Protein AF-A0A1B8EQN2-F1 (afdb_monomer_lite)

Sequence (257 aa):
MTSQLPSYVTVHSRTYALPKQPTVAVCVDGFDPEYLAQGVANGILPNLAYFIDHGFHTTAKSCMPSFTKPNNVSIITGVPPSIHGIAGNFYLDPVNHEEKMITDATLLRGPTILQQLSKRGVRVVAITAKDKLRRIVSHDLENAICFSAEFAGEATIETNGISGVEEWIGRKAPLQYSGDLSLYVLDAGVKFIEEGRADSMYLTLSDLGEHRLRSHGGLSEQDVPILMSIPLGSQLAEEKATWRNFDIFDLVLNSQT

Secondary structure (DSSP, 8-state):
---PPPSEEEETTEEEEPPSS-EEEEE-TT--HHHHHHHHHTT--HHHHHHHHHSEEEEEEPPSS--HHHHHHHHHHTS-HHHH---SSEEE-TTT--EEE--SGGG--S--HHHHHHHTT--EEEEESSHHHHHHHTTT--S-EEEEGGGGGG--HHHHS---HHHHHTSPPPPTTSTHHHHHHHHHHHHHHHTT--SEEEEEPPPBTTB--TTSS-SS--EEEEEESSPPPHHHHHS-SS-BGGGHHHHHHHT--

Foldseek 3Di:
DPDDDDQWDAFPNDIFGAFPAAFEDEAEQLAAVVCVVVCVVVVNCVLQVLLVVAADKDKAWAAPPQADQQRVLCQQRVHGCVAQVCRDQWDQDPPPRDIGGQQAQPRTHTDTNQLRNQVVVFAEEEEELDVSNQRHSCPNRDLYATDYLQPLQVDDCVRGVDHPRCVVLVHHRDHSLAQCSLVSLVSSVVSCVVVVRGRYYYGYGDAHRVDDSVSHRDNDIHIDMDTDSHYFDPVVVVPDPGHYSNCNSVRRRVRDD

Structure (mmCIF, N/CA/C/O backbone):
data_AF-A0A1B8EQN2-F1
#
_entry.id   AF-A0A1B8EQN2-F1
#
loop_
_atom_site.group_PDB
_atom_site.id
_atom_site.type_symbol
_atom_site.label_atom_id
_atom_site.label_alt_id
_atom_site.label_comp_id
_atom_site.label_asym_id
_atom_site.label_entity_id
_atom_site.label_seq_id
_atom_site.pdbx_PDB_ins_code
_atom_site.Cartn_x
_atom_site.Cartn_y
_atom_site.Cartn_z
_atom_site.occupancy
_atom_site.B_iso_or_equiv
_atom_site.auth_seq_id
_atom_site.auth_comp_id
_atom_site.auth_asym_id
_atom_site.auth_atom_id
_atom_site.pdbx_PDB_model_num
ATOM 1 N N . MET A 1 1 ? -26.478 27.590 1.109 1.00 43.38 1 MET A N 1
ATOM 2 C CA . MET A 1 1 ? -26.520 26.168 1.504 1.00 43.38 1 MET A CA 1
ATOM 3 C C . MET A 1 1 ? -25.143 25.597 1.230 1.00 43.38 1 MET A C 1
ATOM 5 O O . MET A 1 1 ? -24.802 25.400 0.074 1.00 43.38 1 MET A O 1
ATOM 9 N N . THR A 1 2 ? -24.299 25.458 2.247 1.00 48.22 2 THR A N 1
ATOM 10 C CA . THR A 1 2 ? -23.018 24.759 2.108 1.00 48.22 2 THR A CA 1
ATOM 11 C C . THR A 1 2 ? -23.332 23.274 1.976 1.00 48.22 2 THR A C 1
ATOM 13 O O . THR A 1 2 ? -23.739 22.644 2.947 1.00 48.22 2 THR A O 1
ATOM 16 N N . SER A 1 3 ? -23.236 22.721 0.764 1.00 57.44 3 SER A N 1
ATOM 17 C CA . SER A 1 3 ? -23.337 21.274 0.577 1.00 57.44 3 SER A CA 1
ATOM 18 C C . SER A 1 3 ? -22.195 20.631 1.357 1.00 57.44 3 SER A C 1
ATOM 20 O O . SER A 1 3 ? -21.026 20.845 1.029 1.00 57.44 3 SER A O 1
ATOM 22 N N . GLN A 1 4 ? -22.522 19.900 2.419 1.00 75.19 4 GLN A N 1
ATOM 23 C CA . GLN A 1 4 ? -21.540 19.136 3.172 1.00 75.19 4 GLN A CA 1
ATOM 24 C C . GLN A 1 4 ? -20.883 18.152 2.202 1.00 75.19 4 GLN A C 1
ATOM 26 O O . GLN A 1 4 ? -21.569 17.379 1.534 1.00 75.19 4 GLN A O 1
ATOM 31 N N . LEU A 1 5 ? -19.563 18.258 2.043 1.00 78.81 5 LEU A N 1
ATOM 32 C CA . LEU A 1 5 ? -18.834 17.393 1.125 1.00 78.81 5 LEU A CA 1
ATOM 33 C C . LEU A 1 5 ? -19.007 15.926 1.559 1.00 78.81 5 LEU A C 1
ATOM 35 O O . LEU A 1 5 ? -19.012 15.657 2.763 1.00 78.81 5 LEU A O 1
ATOM 39 N N . PRO A 1 6 ? -19.107 14.980 0.611 1.00 85.69 6 PRO A N 1
ATOM 40 C CA . PRO A 1 6 ? -19.303 13.573 0.936 1.00 85.69 6 PRO A CA 1
ATOM 41 C C . PRO A 1 6 ? -18.162 13.026 1.808 1.00 85.69 6 PRO A C 1
ATOM 43 O O . PRO A 1 6 ? -16.992 13.377 1.624 1.00 85.69 6 PRO A O 1
ATOM 46 N N . SER A 1 7 ? -18.495 12.128 2.737 1.00 93.44 7 SER A N 1
ATOM 47 C CA . SER A 1 7 ? -17.542 11.415 3.602 1.00 93.44 7 SER A CA 1
ATOM 48 C C . SER A 1 7 ? -16.899 10.208 2.903 1.00 93.44 7 SER A C 1
ATOM 50 O O . SER A 1 7 ? -16.586 9.207 3.545 1.00 93.44 7 SER A O 1
ATOM 52 N N . TYR A 1 8 ? -16.736 10.286 1.583 1.00 96.25 8 TYR A N 1
ATOM 53 C CA . TYR A 1 8 ? -16.133 9.257 0.742 1.00 96.25 8 TYR A CA 1
ATOM 54 C C . TYR A 1 8 ? -15.382 9.886 -0.437 1.00 96.25 8 TYR A C 1
ATOM 56 O O . TYR A 1 8 ? -15.558 11.068 -0.752 1.00 96.25 8 TYR A O 1
ATOM 64 N N . VAL A 1 9 ? -14.567 9.075 -1.105 1.00 96.94 9 VAL A N 1
ATOM 65 C CA . VAL A 1 9 ? -13.966 9.354 -2.415 1.00 96.94 9 VAL A CA 1
ATOM 66 C C . VAL A 1 9 ? -14.373 8.283 -3.416 1.00 96.94 9 VAL A C 1
ATOM 68 O O . VAL A 1 9 ? -14.657 7.149 -3.034 1.00 96.94 9 VAL A O 1
ATOM 71 N N . THR A 1 10 ? -14.378 8.630 -4.701 1.00 97.12 10 THR A N 1
ATOM 72 C CA . THR A 1 10 ? -14.625 7.673 -5.782 1.00 97.12 10 THR A CA 1
ATOM 73 C C . THR A 1 10 ? -13.390 7.572 -6.665 1.00 97.12 10 THR A C 1
ATOM 75 O O . THR A 1 10 ? -12.907 8.576 -7.186 1.00 97.12 10 THR A O 1
ATOM 78 N N . VAL A 1 11 ? -12.882 6.354 -6.840 1.00 97.50 11 VAL A N 1
ATOM 79 C CA . VAL A 1 11 ? -11.694 6.040 -7.643 1.00 97.50 11 VAL A CA 1
ATOM 80 C C . VAL A 1 11 ? -12.032 4.857 -8.532 1.00 97.50 11 VAL A C 1
ATOM 82 O O . VAL A 1 11 ? -12.474 3.823 -8.041 1.00 97.50 11 VAL A O 1
ATOM 85 N N . HIS A 1 12 ? -11.871 5.026 -9.847 1.00 96.94 12 HIS A N 1
ATOM 86 C CA . HIS A 1 12 ? -12.181 4.000 -10.850 1.00 96.94 12 HIS A CA 1
ATOM 87 C C . HIS A 1 12 ? -13.551 3.317 -10.644 1.00 96.94 12 HIS A C 1
ATOM 89 O O . HIS A 1 12 ? -13.660 2.094 -10.652 1.00 96.94 12 HIS A O 1
ATOM 95 N N . SER A 1 13 ? -14.598 4.125 -10.436 1.00 94.88 13 SER A N 1
ATOM 96 C CA . SER A 1 13 ? -15.983 3.673 -10.197 1.00 94.88 13 SER A CA 1
ATOM 97 C C . SER A 1 13 ? -16.207 2.883 -8.901 1.00 94.88 13 SER A C 1
ATOM 99 O O . SER A 1 13 ? -17.267 2.288 -8.727 1.00 94.88 13 SER A O 1
ATOM 101 N N . ARG A 1 14 ? -15.243 2.897 -7.976 1.00 94.94 14 ARG A N 1
ATOM 102 C CA . ARG A 1 14 ? -15.358 2.319 -6.633 1.00 94.94 14 ARG A CA 1
ATOM 103 C C . ARG A 1 14 ? -15.404 3.426 -5.593 1.00 94.94 14 ARG A C 1
ATOM 105 O O . ARG A 1 14 ? -14.695 4.422 -5.728 1.00 94.94 14 ARG A O 1
ATOM 112 N N . THR A 1 15 ? -16.222 3.243 -4.565 1.00 95.69 15 THR A N 1
ATOM 113 C CA . THR A 1 15 ? -16.393 4.216 -3.481 1.00 95.69 15 THR A CA 1
ATOM 114 C C . THR A 1 15 ? -15.654 3.748 -2.235 1.00 95.69 15 THR A C 1
ATOM 116 O O . THR A 1 15 ? -15.805 2.605 -1.816 1.00 95.69 15 THR A O 1
ATOM 119 N N . TYR A 1 16 ? -14.877 4.647 -1.637 1.00 96.38 16 TYR A N 1
ATOM 120 C CA . TYR A 1 16 ? -14.108 4.402 -0.420 1.00 96.38 16 TYR A CA 1
ATOM 121 C C . TYR A 1 16 ? -14.484 5.453 0.617 1.00 96.38 16 TYR A C 1
ATOM 123 O O . TYR A 1 16 ? -14.331 6.652 0.365 1.00 96.38 16 TYR A O 1
ATOM 131 N N . ALA A 1 17 ? -14.988 5.027 1.770 1.00 96.12 17 ALA A N 1
ATOM 132 C CA . ALA A 1 17 ? -15.246 5.924 2.888 1.00 96.12 17 ALA A CA 1
ATOM 133 C C . ALA A 1 17 ? -13.948 6.603 3.362 1.00 96.12 17 ALA A C 1
ATOM 135 O O . ALA A 1 17 ? -12.856 6.040 3.269 1.00 96.12 17 ALA A O 1
ATOM 136 N N . LEU A 1 18 ? -14.060 7.826 3.883 1.00 96.81 18 LEU A N 1
ATOM 137 C CA . LEU A 1 18 ? -12.940 8.455 4.582 1.00 96.81 18 LEU A CA 1
ATOM 138 C C . LEU A 1 18 ? -12.669 7.709 5.903 1.00 96.81 18 LEU A C 1
ATOM 140 O O . LEU A 1 18 ? -13.621 7.249 6.540 1.00 96.81 18 LEU A O 1
ATOM 144 N N . PRO A 1 19 ? -11.400 7.590 6.336 1.00 95.50 19 PRO A N 1
ATOM 145 C CA . PRO A 1 19 ? -11.066 6.958 7.607 1.00 95.50 19 PRO A CA 1
ATOM 146 C C . PRO A 1 19 ? -11.722 7.696 8.782 1.00 95.50 19 PRO A C 1
ATOM 148 O O . PRO A 1 19 ? -11.595 8.912 8.914 1.00 95.50 19 PRO A O 1
ATOM 151 N N . LYS A 1 20 ? -12.431 6.949 9.633 1.00 93.75 20 LYS A N 1
ATOM 152 C CA . LYS A 1 20 ? -12.990 7.403 10.918 1.00 93.75 20 LYS A CA 1
ATOM 153 C C . LYS A 1 20 ? -11.999 7.210 12.068 1.00 93.75 20 LYS A C 1
ATOM 155 O O . LYS A 1 20 ? -12.112 7.866 13.098 1.00 93.75 20 LYS A O 1
ATOM 160 N N . GLN A 1 21 ? -11.047 6.302 11.884 1.00 93.62 21 GLN A N 1
ATOM 161 C CA . GLN A 1 21 ? -9.968 5.979 12.810 1.00 93.62 21 GLN A CA 1
ATOM 162 C C . GLN A 1 21 ? -8.687 5.680 12.016 1.00 93.62 21 GLN A C 1
ATOM 164 O O . GLN A 1 21 ? -8.785 5.367 10.822 1.00 93.62 21 GLN A O 1
ATOM 169 N N . PRO A 1 22 ? -7.496 5.748 12.643 1.00 95.69 22 PRO A N 1
ATOM 170 C CA . PRO A 1 22 ? -6.248 5.418 11.967 1.00 95.69 22 PRO A CA 1
ATOM 171 C C . PRO A 1 22 ? -6.319 4.034 11.314 1.00 95.69 22 PRO A C 1
ATOM 173 O O . PRO A 1 22 ? -6.506 3.021 11.987 1.00 95.69 22 PRO A O 1
ATOM 176 N N . THR A 1 23 ? -6.203 4.005 9.990 1.00 96.44 23 THR A N 1
ATOM 177 C CA . THR A 1 23 ? -6.381 2.796 9.178 1.00 96.44 23 THR A CA 1
ATOM 178 C C . THR A 1 23 ? -5.077 2.444 8.480 1.00 96.44 23 THR A C 1
ATOM 180 O O . THR A 1 23 ? -4.443 3.307 7.876 1.00 96.44 23 THR A O 1
ATOM 183 N N . VAL A 1 24 ? -4.666 1.177 8.539 1.00 97.38 24 VAL A N 1
ATOM 184 C CA . VAL A 1 24 ? -3.379 0.718 7.995 1.00 97.38 24 VAL A CA 1
ATOM 185 C C . VAL A 1 24 ? -3.598 -0.449 7.046 1.00 97.38 24 VAL A C 1
ATOM 187 O O . VAL A 1 24 ? -4.124 -1.484 7.446 1.00 97.38 24 VAL A O 1
ATOM 190 N N . ALA A 1 25 ? -3.150 -0.300 5.803 1.00 97.69 25 ALA A N 1
ATOM 191 C CA . ALA A 1 25 ? -3.023 -1.396 4.853 1.00 97.69 25 ALA A CA 1
ATOM 192 C C . ALA A 1 25 ? -1.549 -1.813 4.761 1.00 97.69 25 ALA A C 1
ATOM 194 O O . ALA A 1 25 ? -0.688 -0.990 4.442 1.00 97.69 25 ALA A O 1
ATOM 195 N N . VAL A 1 26 ? -1.263 -3.089 5.031 1.00 97.31 26 VAL A N 1
ATOM 196 C CA . VAL A 1 26 ? 0.094 -3.652 4.970 1.00 97.31 26 VAL A CA 1
ATOM 197 C C . VAL A 1 26 ? 0.179 -4.664 3.830 1.00 97.31 26 VAL A C 1
ATOM 199 O O . VAL A 1 26 ? -0.520 -5.673 3.834 1.00 97.31 26 VAL A O 1
ATOM 202 N N . CYS A 1 27 ? 1.048 -4.405 2.856 1.00 95.75 27 CYS A N 1
ATOM 203 C CA . CYS A 1 27 ? 1.412 -5.350 1.810 1.00 95.75 27 CYS A CA 1
ATOM 204 C C . CYS A 1 27 ? 2.689 -6.091 2.220 1.00 95.75 27 CYS A C 1
ATOM 206 O O . CYS A 1 27 ? 3.779 -5.513 2.243 1.00 95.75 27 CYS A O 1
ATOM 208 N N . VAL A 1 28 ? 2.548 -7.375 2.551 1.00 92.62 28 VAL A N 1
ATOM 209 C CA . VAL A 1 28 ? 3.678 -8.273 2.807 1.00 92.62 28 VAL A CA 1
ATOM 210 C C . VAL A 1 28 ? 4.071 -8.912 1.475 1.00 92.62 28 VAL A C 1
ATOM 212 O O . VAL A 1 28 ? 3.365 -9.786 0.970 1.00 92.62 28 VAL A O 1
ATOM 215 N N . ASP A 1 29 ? 5.152 -8.423 0.864 1.00 87.88 29 ASP A N 1
ATOM 216 C CA . ASP A 1 29 ? 5.564 -8.884 -0.464 1.00 87.88 29 ASP A CA 1
ATOM 217 C C . ASP A 1 29 ? 5.890 -10.384 -0.437 1.00 87.88 29 ASP A C 1
ATOM 219 O O . ASP A 1 29 ? 6.622 -10.848 0.430 1.00 87.88 29 ASP A O 1
ATOM 223 N N . GLY A 1 30 ? 5.312 -11.150 -1.364 1.00 85.31 30 GLY A N 1
ATOM 224 C CA . GLY A 1 30 ? 5.508 -12.595 -1.465 1.00 85.31 30 GLY A CA 1
ATOM 225 C C . GLY A 1 30 ? 4.863 -13.431 -0.348 1.00 85.31 30 GLY A C 1
ATOM 226 O O . GLY A 1 30 ? 5.213 -14.596 -0.180 1.00 85.31 30 GLY A O 1
ATOM 227 N N . PHE A 1 31 ? 3.920 -12.900 0.431 1.00 88.44 31 PHE A N 1
ATOM 228 C CA . PHE A 1 31 ? 3.316 -13.660 1.530 1.00 88.44 31 PHE A CA 1
ATOM 229 C C . PHE A 1 31 ? 2.372 -14.769 1.041 1.00 88.44 31 PHE A C 1
ATOM 231 O O . PHE A 1 31 ? 1.197 -14.542 0.770 1.00 88.44 31 PHE A O 1
ATOM 238 N N . ASP A 1 32 ? 2.914 -15.977 0.903 1.00 87.31 32 ASP A N 1
ATOM 239 C CA . ASP A 1 32 ? 2.163 -17.181 0.548 1.00 87.31 32 ASP A CA 1
ATOM 240 C C . ASP A 1 32 ? 1.237 -17.630 1.704 1.00 87.31 32 ASP A C 1
ATOM 242 O O . ASP A 1 32 ? 1.673 -17.604 2.863 1.00 87.31 32 ASP A O 1
ATOM 246 N N . PRO A 1 33 ? -0.010 -18.068 1.432 1.00 90.81 33 PRO A N 1
ATOM 247 C CA . PRO A 1 33 ? -0.900 -18.635 2.447 1.00 90.81 33 PRO A CA 1
ATOM 248 C C . PRO A 1 33 ? -0.273 -19.756 3.291 1.00 90.81 33 PRO A C 1
ATOM 250 O O . PRO A 1 33 ? -0.630 -19.904 4.461 1.00 90.81 33 PRO A O 1
ATOM 253 N N . GLU A 1 34 ? 0.685 -20.517 2.752 1.00 90.75 34 GLU A N 1
ATOM 254 C CA . GLU A 1 34 ? 1.396 -21.562 3.496 1.00 90.75 34 GLU A CA 1
ATOM 255 C C . GLU A 1 34 ? 2.243 -20.986 4.645 1.00 90.75 34 GLU A C 1
ATOM 257 O O . GLU A 1 34 ? 2.276 -21.570 5.730 1.00 90.75 34 GLU A O 1
ATOM 262 N N . TYR A 1 35 ? 2.853 -19.802 4.477 1.00 89.94 35 TYR A N 1
ATOM 263 C CA . TYR A 1 35 ? 3.581 -19.137 5.568 1.00 89.94 35 TYR A CA 1
ATOM 264 C C . TYR A 1 35 ? 2.650 -18.748 6.714 1.00 89.94 35 TYR A C 1
ATOM 266 O O . TYR A 1 35 ? 3.019 -18.894 7.881 1.00 89.94 35 TYR A O 1
ATOM 274 N N . LEU A 1 36 ? 1.443 -18.273 6.391 1.00 92.56 36 LEU A N 1
ATOM 275 C CA . LEU A 1 36 ? 0.432 -17.957 7.395 1.00 92.56 36 LEU A CA 1
ATOM 276 C C . LEU A 1 36 ? 0.001 -19.224 8.136 1.00 92.56 36 LEU A C 1
ATOM 278 O O . LEU A 1 36 ? 0.074 -19.266 9.364 1.00 92.56 36 LEU A O 1
ATOM 282 N N . ALA A 1 37 ? -0.397 -20.264 7.399 1.00 93.56 37 ALA A N 1
ATOM 283 C CA . ALA A 1 37 ? -0.869 -21.518 7.977 1.00 93.56 37 ALA A CA 1
ATOM 284 C C . ALA A 1 37 ? 0.195 -22.168 8.876 1.00 93.56 37 ALA A C 1
ATOM 286 O O . ALA A 1 37 ? -0.083 -22.500 10.030 1.00 93.56 37 ALA A O 1
ATOM 287 N N . GLN A 1 38 ? 1.433 -22.285 8.387 1.00 94.94 38 GLN A N 1
ATOM 288 C CA . GLN A 1 38 ? 2.529 -22.887 9.142 1.00 94.94 38 GLN A CA 1
ATOM 289 C C . GLN A 1 38 ? 2.953 -22.023 10.334 1.00 94.94 38 GLN A C 1
ATOM 291 O O . GLN A 1 38 ? 3.234 -22.554 11.408 1.00 94.94 38 GLN A O 1
ATOM 296 N N . GLY A 1 39 ? 2.998 -20.697 10.181 1.00 94.31 39 GLY A N 1
ATOM 297 C CA . GLY A 1 39 ? 3.372 -19.791 11.267 1.00 94.31 39 GLY A CA 1
ATOM 298 C C . GLY A 1 39 ? 2.341 -19.752 12.400 1.00 94.31 39 GLY A C 1
ATOM 299 O O . GLY A 1 39 ? 2.724 -19.674 13.570 1.00 94.31 39 GLY A O 1
ATOM 300 N N . VAL A 1 40 ? 1.050 -19.879 12.076 1.00 96.50 40 VAL A N 1
ATOM 301 C CA . VAL A 1 40 ? -0.026 -20.057 13.067 1.00 96.50 40 VAL A CA 1
ATOM 302 C C . VAL A 1 40 ? 0.090 -21.421 13.746 1.00 96.50 40 VAL A C 1
ATOM 304 O O . VAL A 1 40 ? 0.100 -21.480 14.973 1.00 96.50 40 VAL A O 1
ATOM 307 N N . ALA A 1 41 ? 0.267 -22.503 12.980 1.00 97.06 41 ALA A N 1
ATOM 308 C CA . ALA A 1 41 ? 0.435 -23.852 13.531 1.00 97.06 41 ALA A CA 1
ATOM 309 C C . ALA A 1 41 ? 1.656 -23.969 14.464 1.00 97.06 41 ALA A C 1
ATOM 311 O O . ALA A 1 41 ? 1.603 -24.665 15.476 1.00 97.06 41 ALA A O 1
ATOM 312 N N . ASN A 1 42 ? 2.737 -23.246 14.160 1.00 97.50 42 ASN A N 1
ATOM 313 C CA . ASN A 1 42 ? 3.946 -23.185 14.984 1.00 97.50 42 ASN A CA 1
ATOM 314 C C . ASN A 1 42 ? 3.825 -22.245 16.197 1.00 97.50 42 ASN A C 1
ATOM 316 O O . ASN A 1 42 ? 4.762 -22.162 16.989 1.00 97.50 42 ASN A O 1
ATOM 320 N N . GLY A 1 43 ? 2.726 -21.497 16.338 1.00 97.06 43 GLY A N 1
ATOM 321 C CA . GLY A 1 43 ? 2.525 -20.542 17.432 1.00 97.06 43 GLY A CA 1
ATOM 322 C C . GLY A 1 43 ? 3.394 -19.278 17.362 1.00 97.06 43 GLY A C 1
ATOM 323 O O . GLY A 1 43 ? 3.479 -18.551 18.348 1.00 97.06 43 GLY A O 1
ATOM 324 N N . ILE A 1 44 ? 4.031 -18.990 16.219 1.00 96.88 44 ILE A N 1
ATOM 325 C CA . ILE A 1 44 ? 4.921 -17.823 16.045 1.00 96.88 44 ILE A CA 1
ATOM 326 C C . ILE A 1 44 ? 4.202 -16.585 15.484 1.00 96.88 44 ILE A C 1
ATOM 328 O O . ILE A 1 44 ? 4.781 -15.501 15.460 1.00 96.88 44 ILE A O 1
ATOM 332 N N . LEU A 1 45 ? 2.939 -16.725 15.059 1.00 96.31 45 LEU A N 1
ATOM 333 C CA . LEU A 1 45 ? 2.093 -15.635 14.551 1.00 96.31 45 LEU A CA 1
ATOM 334 C C . LEU A 1 45 ? 0.835 -15.410 15.422 1.00 96.31 45 LEU A C 1
ATOM 336 O O . LEU A 1 45 ? -0.278 -15.448 14.894 1.00 96.31 45 LEU A O 1
ATOM 340 N N . PRO A 1 46 ? 0.961 -15.154 16.742 1.00 97.38 46 PRO A N 1
ATOM 341 C CA . PRO A 1 46 ? -0.196 -15.073 17.641 1.00 97.38 46 PRO A CA 1
ATOM 342 C C . PRO A 1 46 ? -1.171 -13.940 17.278 1.00 97.38 46 PRO A C 1
ATOM 344 O O . PRO A 1 46 ? -2.381 -14.115 17.372 1.00 97.38 46 PRO A O 1
ATOM 347 N N . ASN A 1 47 ? -0.668 -12.800 16.794 1.00 96.81 47 ASN A N 1
ATOM 348 C CA . ASN A 1 47 ? -1.520 -11.674 16.393 1.00 96.81 47 ASN A CA 1
ATOM 349 C C . ASN A 1 47 ? -2.286 -11.948 15.090 1.00 96.81 47 ASN A C 1
ATOM 351 O O . ASN A 1 47 ? -3.438 -11.547 14.961 1.00 96.81 47 ASN A O 1
ATOM 355 N N . LEU A 1 48 ? -1.674 -12.650 14.127 1.00 96.62 48 LEU A N 1
ATOM 356 C CA . LEU A 1 48 ? -2.373 -13.019 12.893 1.00 96.62 48 LEU A CA 1
ATOM 357 C C . LEU A 1 48 ? -3.390 -14.135 13.150 1.00 96.62 48 LEU A C 1
ATOM 359 O O . LEU A 1 48 ? -4.477 -14.081 12.588 1.00 96.62 48 LEU A O 1
ATOM 363 N N . ALA A 1 49 ? -3.085 -15.080 14.048 1.00 97.38 49 ALA A N 1
ATOM 364 C CA . ALA A 1 49 ? -4.069 -16.039 14.553 1.00 97.38 49 ALA A CA 1
ATOM 365 C C . ALA A 1 49 ? -5.272 -15.318 15.184 1.00 97.38 49 ALA A C 1
ATOM 367 O O . ALA A 1 49 ? -6.413 -15.603 14.835 1.00 97.38 49 ALA A O 1
ATOM 368 N N . TYR A 1 50 ? -5.025 -14.299 16.015 1.00 97.56 50 TYR A N 1
ATOM 369 C CA . TYR A 1 50 ? -6.099 -13.483 16.581 1.00 97.56 50 TYR A CA 1
ATOM 370 C C . TYR A 1 50 ? -6.963 -12.8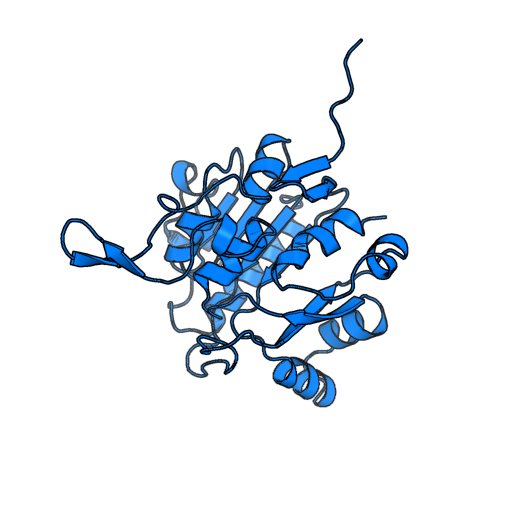08 15.498 1.00 97.56 50 TYR A C 1
ATOM 372 O O . TYR A 1 50 ? -8.185 -12.807 15.624 1.00 97.56 50 TYR A O 1
ATOM 380 N N . PHE A 1 51 ? -6.367 -12.280 14.419 1.00 96.62 51 PHE A N 1
ATOM 381 C CA . PHE A 1 51 ? -7.124 -11.691 13.299 1.00 96.62 51 PHE A CA 1
ATOM 382 C C . PHE A 1 51 ? -7.953 -12.723 12.528 1.00 96.62 51 PHE A C 1
ATOM 384 O O . PHE A 1 51 ? -9.049 -12.392 12.083 1.00 96.62 51 PHE A O 1
ATOM 391 N N . ILE A 1 52 ? -7.463 -13.958 12.385 1.00 95.69 52 ILE A N 1
ATOM 392 C CA . ILE A 1 52 ? -8.227 -15.056 11.776 1.00 95.69 52 ILE A CA 1
ATOM 393 C C . ILE A 1 52 ? -9.464 -15.380 12.623 1.00 95.69 52 ILE A C 1
ATOM 395 O O . ILE A 1 52 ? -10.549 -15.541 12.069 1.00 95.69 52 ILE A O 1
ATOM 399 N N . ASP A 1 53 ? -9.304 -15.438 13.946 1.00 96.06 53 ASP A N 1
ATOM 400 C CA . ASP A 1 53 ? -10.358 -15.886 14.862 1.00 96.06 53 ASP A CA 1
ATOM 401 C C . ASP A 1 53 ? -11.387 -14.792 15.204 1.00 96.06 53 ASP A C 1
ATOM 403 O O . ASP A 1 53 ? -12.565 -15.089 15.399 1.00 96.06 53 ASP A O 1
ATOM 407 N N . HIS A 1 54 ? -10.955 -13.529 15.300 1.00 95.81 54 HIS A N 1
ATOM 408 C CA . HIS A 1 54 ? -11.775 -12.415 15.811 1.00 95.81 54 HIS A CA 1
ATOM 409 C C . HIS A 1 54 ? -12.024 -11.303 14.786 1.00 95.81 54 HIS A C 1
ATOM 411 O O . HIS A 1 54 ? -12.838 -10.411 15.031 1.00 95.81 54 HIS A O 1
ATOM 417 N N . GLY A 1 55 ? -11.298 -11.318 13.670 1.00 94.69 55 GLY A N 1
ATOM 418 C CA . GLY A 1 55 ? -11.384 -10.314 12.620 1.00 94.69 55 GLY A CA 1
ATOM 419 C C . GLY A 1 55 ? -12.023 -10.870 11.353 1.00 94.69 55 GLY A C 1
ATOM 420 O O . GLY A 1 55 ? -13.087 -11.488 11.381 1.00 94.69 55 GLY A O 1
ATOM 421 N N . PHE A 1 56 ? -11.369 -10.629 10.221 1.00 93.88 56 PHE A N 1
ATOM 422 C CA . PHE A 1 56 ? -11.731 -11.213 8.935 1.00 93.88 56 PHE A CA 1
ATOM 423 C C . PHE A 1 56 ? -10.492 -11.796 8.264 1.00 93.88 56 PHE A C 1
ATOM 425 O O . PHE A 1 56 ? -9.439 -11.160 8.221 1.00 93.88 56 PHE A O 1
ATOM 432 N N . HIS A 1 57 ? -10.637 -12.990 7.696 1.00 93.81 57 HIS A N 1
ATOM 433 C CA . HIS A 1 57 ? -9.599 -13.655 6.924 1.00 93.81 57 HIS A CA 1
ATOM 434 C C . HIS A 1 57 ? -10.202 -14.305 5.679 1.00 93.81 57 HIS A C 1
ATOM 436 O O . HIS A 1 57 ? -11.240 -14.965 5.736 1.00 93.81 57 HIS A O 1
ATOM 442 N N . THR A 1 58 ? -9.531 -14.132 4.544 1.00 92.81 58 THR A N 1
ATOM 443 C CA . THR A 1 58 ? -9.881 -14.800 3.291 1.00 92.81 58 THR A CA 1
ATOM 444 C C . THR A 1 58 ? -8.647 -15.000 2.418 1.00 92.81 58 THR A C 1
ATOM 446 O O . THR A 1 58 ? -7.604 -14.378 2.629 1.00 92.81 58 THR A O 1
ATOM 449 N N . THR A 1 59 ? -8.773 -15.845 1.401 1.00 93.00 59 THR A N 1
ATOM 450 C CA . THR A 1 59 ? -7.777 -15.976 0.338 1.00 93.00 59 THR A CA 1
ATOM 451 C C . THR A 1 59 ? -8.250 -15.196 -0.882 1.00 93.00 59 THR A C 1
ATOM 453 O O . THR A 1 59 ? -9.353 -15.407 -1.385 1.00 93.00 59 THR A O 1
ATOM 456 N N . ALA A 1 60 ? -7.409 -14.284 -1.357 1.00 93.38 60 ALA A N 1
ATOM 457 C CA . ALA A 1 60 ? -7.650 -13.468 -2.536 1.00 93.38 60 ALA A CA 1
ATOM 458 C C . ALA A 1 60 ? -6.709 -13.857 -3.679 1.00 93.38 60 ALA A C 1
ATOM 460 O O . ALA A 1 60 ? -5.690 -14.513 -3.473 1.00 93.38 60 ALA A O 1
ATOM 461 N N . LYS A 1 61 ? -7.023 -13.402 -4.894 1.00 93.38 61 LYS A N 1
ATOM 462 C CA . LYS A 1 61 ? -6.148 -13.557 -6.062 1.00 93.38 61 LYS A CA 1
ATOM 463 C C . LYS A 1 61 ? -5.310 -12.306 -6.303 1.00 93.38 61 LYS A C 1
ATOM 465 O O . LYS A 1 61 ? -5.839 -11.189 -6.373 1.00 93.38 61 LYS A O 1
ATOM 470 N N . SER A 1 62 ? -4.004 -12.493 -6.487 1.00 92.38 62 SER A N 1
ATOM 471 C CA . SER A 1 62 ? -3.107 -11.452 -6.993 1.00 92.38 62 SER A CA 1
ATOM 472 C C . SER A 1 62 ? -3.507 -11.024 -8.410 1.00 92.38 62 SER A C 1
ATOM 474 O O . SER A 1 62 ? -4.269 -11.695 -9.105 1.00 92.38 62 SER A O 1
ATOM 476 N N . CYS A 1 63 ? -2.976 -9.905 -8.884 1.00 91.75 63 CYS A N 1
ATOM 477 C CA . CYS A 1 63 ? -2.994 -9.562 -10.301 1.00 91.75 63 CYS A CA 1
ATOM 478 C C . CYS A 1 63 ? -2.036 -10.439 -11.108 1.00 91.75 63 CYS A C 1
ATOM 480 O O . CYS A 1 63 ? -1.081 -11.004 -10.565 1.00 91.75 63 CYS A O 1
ATOM 482 N N . MET A 1 64 ? -2.290 -10.494 -12.417 1.00 87.12 64 MET A N 1
ATOM 483 C CA . MET A 1 64 ? -1.390 -11.065 -13.411 1.00 87.12 64 MET A CA 1
ATOM 484 C C . MET A 1 64 ? -0.695 -9.927 -14.189 1.00 87.12 64 MET A C 1
ATOM 486 O O . MET A 1 64 ? -1.402 -9.088 -14.755 1.00 87.12 64 MET A O 1
ATOM 490 N N . PRO A 1 65 ? 0.652 -9.874 -14.244 1.00 87.12 65 PRO A N 1
ATOM 491 C CA . PRO A 1 65 ? 1.611 -10.765 -13.579 1.00 87.12 65 PRO A CA 1
ATOM 492 C C . PRO A 1 65 ? 1.704 -10.570 -12.065 1.00 87.12 65 PRO A C 1
ATOM 494 O O . PRO A 1 65 ? 1.514 -9.463 -11.559 1.00 87.12 65 PRO A O 1
ATOM 497 N N . SER A 1 66 ? 2.069 -11.638 -11.347 1.00 86.12 66 SER A N 1
ATOM 498 C CA . SER A 1 66 ? 2.293 -11.645 -9.891 1.00 86.12 66 SER A CA 1
ATOM 499 C C . SER A 1 66 ? 3.634 -10.993 -9.504 1.00 86.12 66 SER A C 1
ATOM 501 O O . SER A 1 66 ? 4.415 -11.519 -8.719 1.00 86.12 66 SER A O 1
ATOM 503 N N . PHE A 1 67 ? 3.916 -9.822 -10.087 1.00 88.31 67 PHE A N 1
ATOM 504 C CA . PHE A 1 67 ? 5.075 -8.973 -9.789 1.00 88.31 67 PHE A CA 1
ATOM 505 C C . PHE A 1 67 ? 4.738 -7.876 -8.767 1.00 88.31 67 PHE A C 1
ATOM 507 O O . PHE A 1 67 ? 3.579 -7.458 -8.660 1.00 88.31 67 PHE A O 1
ATOM 514 N N . THR A 1 68 ? 5.764 -7.333 -8.093 1.00 88.44 68 THR A N 1
ATOM 515 C CA . THR A 1 68 ? 5.624 -6.341 -7.007 1.00 88.44 68 THR A CA 1
ATOM 516 C C . THR A 1 68 ? 4.924 -5.092 -7.499 1.00 88.44 68 THR A C 1
ATOM 518 O O . THR A 1 68 ? 3.916 -4.696 -6.917 1.00 88.44 68 THR A O 1
ATOM 521 N N . LYS A 1 69 ? 5.438 -4.464 -8.570 1.00 90.88 69 LYS A N 1
ATOM 522 C CA . LYS A 1 69 ? 4.917 -3.172 -9.038 1.00 90.88 69 LYS A CA 1
ATOM 523 C C . LYS A 1 69 ? 3.465 -3.275 -9.505 1.00 90.88 69 LYS A C 1
ATOM 525 O O . LYS A 1 69 ? 2.668 -2.505 -8.980 1.00 90.88 69 LYS A O 1
ATOM 530 N N . PRO A 1 70 ? 3.076 -4.209 -10.400 1.00 93.56 70 PRO A N 1
ATOM 531 C CA . PRO A 1 70 ? 1.681 -4.342 -10.808 1.00 93.56 70 PRO A CA 1
ATOM 532 C C . PRO A 1 70 ? 0.745 -4.517 -9.619 1.00 93.56 70 PRO A C 1
ATOM 534 O O . PRO A 1 70 ? -0.200 -3.754 -9.492 1.00 93.56 70 PRO A O 1
ATOM 537 N N . ASN A 1 71 ? 1.058 -5.431 -8.697 1.00 94.88 71 ASN A N 1
ATOM 538 C CA . ASN A 1 71 ? 0.187 -5.719 -7.558 1.00 94.88 71 ASN A CA 1
ATOM 539 C C . ASN A 1 71 ? 0.091 -4.560 -6.561 1.00 94.88 71 ASN A C 1
ATOM 541 O O . ASN A 1 71 ? -1.007 -4.265 -6.101 1.00 94.88 71 ASN A O 1
ATOM 545 N N . ASN A 1 72 ? 1.200 -3.879 -6.258 1.00 95.94 72 ASN A N 1
ATOM 546 C CA . ASN A 1 72 ? 1.184 -2.693 -5.397 1.00 95.94 72 ASN A CA 1
ATOM 547 C C . ASN A 1 72 ? 0.406 -1.538 -6.030 1.00 95.94 72 ASN A C 1
ATOM 549 O O . ASN A 1 72 ? -0.365 -0.866 -5.349 1.00 95.94 72 ASN A O 1
ATOM 553 N N . VAL A 1 73 ? 0.579 -1.314 -7.336 1.00 96.69 73 VAL A N 1
ATOM 554 C CA . VAL A 1 73 ? -0.169 -0.275 -8.049 1.00 96.69 73 VAL A CA 1
ATOM 555 C C . VAL A 1 73 ? -1.649 -0.634 -8.115 1.00 96.69 73 VAL A C 1
ATOM 557 O O . VAL A 1 73 ? -2.490 0.238 -7.904 1.00 96.69 73 VAL A O 1
ATOM 560 N N . SER A 1 74 ? -1.984 -1.910 -8.311 1.00 97.69 74 SER A N 1
ATOM 561 C CA . SER A 1 74 ? -3.366 -2.367 -8.205 1.00 97.69 74 SER A CA 1
ATOM 562 C C . SER A 1 74 ? -3.925 -2.084 -6.815 1.00 97.69 74 SER A C 1
ATOM 564 O O . SER A 1 74 ? -5.012 -1.534 -6.723 1.00 97.69 74 SER A O 1
ATOM 566 N N . ILE A 1 75 ? -3.184 -2.365 -5.736 1.00 97.88 75 ILE A N 1
ATOM 567 C CA . ILE A 1 75 ? -3.622 -2.080 -4.359 1.00 97.88 75 ILE A CA 1
ATOM 568 C C . ILE A 1 75 ? -3.961 -0.602 -4.163 1.00 97.88 75 ILE A C 1
ATOM 570 O O . ILE A 1 75 ? -5.055 -0.290 -3.702 1.00 97.88 75 ILE A O 1
ATOM 574 N N . ILE A 1 76 ? -3.073 0.315 -4.552 1.00 97.88 76 ILE A N 1
ATOM 575 C CA . ILE A 1 76 ? -3.308 1.753 -4.343 1.00 97.88 76 ILE A CA 1
ATOM 576 C C . ILE A 1 76 ? -4.313 2.360 -5.332 1.00 97.88 76 ILE A C 1
ATOM 578 O O . ILE A 1 76 ? -4.685 3.514 -5.157 1.00 97.88 76 ILE A O 1
ATOM 582 N N . THR A 1 77 ? -4.748 1.636 -6.368 1.00 98.12 77 THR A N 1
ATOM 583 C CA . THR A 1 77 ? -5.760 2.102 -7.341 1.00 98.12 77 THR A CA 1
ATOM 584 C C . THR A 1 77 ? -7.097 1.361 -7.213 1.00 98.12 77 THR A C 1
ATOM 586 O O . THR A 1 77 ? -8.131 1.877 -7.621 1.00 98.12 77 THR A O 1
ATOM 589 N N . GLY A 1 78 ? -7.129 0.171 -6.615 1.00 97.25 78 GLY A N 1
ATOM 590 C CA . GLY A 1 78 ? -8.326 -0.668 -6.498 1.00 97.25 78 GLY A CA 1
ATOM 591 C C . GLY A 1 78 ? -8.763 -1.347 -7.802 1.00 97.25 78 GLY A C 1
ATOM 592 O O . GLY A 1 78 ? -9.911 -1.794 -7.909 1.00 97.25 78 GLY A O 1
ATOM 593 N N . VAL A 1 79 ? -7.879 -1.405 -8.805 1.00 97.19 79 VAL A N 1
ATOM 594 C CA . VAL A 1 79 ? -8.151 -1.930 -10.154 1.00 97.19 79 VAL A CA 1
ATOM 595 C C . VAL A 1 79 ? -6.977 -2.753 -10.697 1.00 97.19 79 VAL A C 1
ATOM 597 O O . VAL A 1 79 ? -5.864 -2.614 -10.202 1.00 97.19 79 VAL A O 1
ATOM 600 N N . PRO A 1 80 ? -7.181 -3.612 -11.715 1.00 96.69 80 PRO A N 1
ATOM 601 C CA . PRO A 1 80 ? -6.107 -4.416 -12.305 1.00 96.69 80 PRO A CA 1
ATOM 602 C C . PRO A 1 80 ? -5.184 -3.623 -13.259 1.00 96.69 80 PRO A C 1
ATOM 604 O O . PRO A 1 80 ? -5.547 -2.530 -13.716 1.00 96.69 80 PRO A O 1
ATOM 607 N N . PRO A 1 81 ? -4.036 -4.209 -13.674 1.00 95.88 81 PRO A N 1
ATOM 608 C CA . PRO A 1 81 ? -3.071 -3.577 -14.583 1.00 95.88 81 PRO A CA 1
ATOM 609 C C . PRO A 1 81 ? -3.617 -3.131 -15.933 1.00 95.88 81 PRO A C 1
ATOM 611 O O . PRO A 1 81 ? -3.111 -2.166 -16.506 1.00 95.88 81 PRO A O 1
ATOM 614 N N . SER A 1 82 ? -4.672 -3.778 -16.432 1.00 95.75 82 SER A N 1
ATOM 615 C CA . SER A 1 82 ? -5.355 -3.362 -17.660 1.00 95.75 82 SER A CA 1
ATOM 616 C C . SER A 1 82 ? -5.975 -1.963 -17.561 1.00 95.75 82 SER A C 1
ATOM 618 O O . SER A 1 82 ? -6.150 -1.315 -18.591 1.00 95.75 82 SER A O 1
ATOM 620 N N . ILE A 1 83 ? -6.263 -1.480 -16.346 1.00 97.00 83 ILE A N 1
ATOM 621 C CA . ILE A 1 83 ? -6.816 -0.145 -16.091 1.00 97.00 83 ILE A CA 1
ATOM 622 C C . ILE A 1 83 ? -5.696 0.839 -15.739 1.00 97.00 83 ILE A C 1
ATOM 624 O O . ILE A 1 83 ? -5.532 1.835 -16.438 1.00 97.00 83 ILE A O 1
ATOM 628 N N . HIS A 1 84 ? -4.884 0.549 -14.715 1.00 96.62 84 HIS A N 1
ATOM 629 C CA . HIS A 1 84 ? -3.861 1.490 -14.231 1.00 96.62 84 HIS A CA 1
ATOM 630 C C . HIS A 1 84 ? -2.569 1.520 -15.072 1.00 96.62 84 HIS A C 1
ATOM 632 O O . HIS A 1 84 ? -1.724 2.386 -14.869 1.00 96.62 84 HIS A O 1
ATOM 638 N N . GLY A 1 85 ? -2.375 0.585 -16.008 1.00 94.62 85 GLY A N 1
ATOM 639 C CA . GLY A 1 85 ? -1.296 0.606 -17.010 1.00 94.62 85 GLY A CA 1
ATOM 640 C C . GLY A 1 85 ? 0.061 0.036 -16.572 1.00 94.62 85 GLY A C 1
ATOM 641 O O . GLY A 1 85 ? 0.873 -0.318 -17.424 1.00 94.62 85 GLY A O 1
ATOM 642 N N . ILE A 1 86 ? 0.314 -0.114 -15.270 1.00 94.31 86 ILE A N 1
ATOM 643 C CA . ILE A 1 86 ? 1.574 -0.675 -14.744 1.00 94.31 86 ILE A CA 1
ATOM 644 C C . ILE A 1 86 ? 1.519 -2.209 -14.740 1.00 94.31 86 ILE A C 1
ATOM 646 O O . ILE A 1 86 ? 1.111 -2.823 -13.758 1.00 94.31 86 ILE A O 1
ATOM 650 N N . ALA A 1 87 ? 1.935 -2.832 -15.843 1.00 91.25 87 ALA A N 1
ATOM 651 C CA . ALA A 1 87 ? 1.853 -4.284 -16.044 1.00 91.25 87 ALA A CA 1
ATOM 652 C C . ALA A 1 87 ? 3.175 -5.048 -15.831 1.00 91.25 87 ALA A C 1
ATOM 654 O O . ALA A 1 87 ? 3.211 -6.264 -15.992 1.00 91.25 87 ALA A O 1
ATOM 655 N N . GLY A 1 88 ? 4.265 -4.379 -15.445 1.00 89.62 88 GLY A N 1
ATOM 656 C CA . GLY A 1 88 ? 5.547 -5.046 -15.215 1.00 89.62 88 GLY A CA 1
ATOM 657 C C . GLY A 1 88 ? 6.617 -4.144 -14.611 1.00 89.62 88 GLY A C 1
ATOM 658 O O . GLY A 1 88 ? 6.334 -3.064 -14.097 1.00 89.62 88 GLY A O 1
ATOM 659 N N . ASN A 1 89 ? 7.866 -4.610 -14.663 1.00 87.06 89 ASN A N 1
ATOM 660 C CA . ASN A 1 89 ? 9.031 -3.826 -14.244 1.00 87.06 89 ASN A CA 1
ATOM 661 C C . ASN A 1 89 ? 9.661 -3.028 -15.387 1.00 87.06 89 ASN A C 1
ATOM 663 O O . ASN A 1 89 ? 10.326 -2.027 -15.116 1.00 87.06 89 ASN A O 1
ATOM 667 N N . PHE A 1 90 ? 9.443 -3.474 -16.618 1.00 89.06 90 PHE A N 1
ATOM 668 C CA . PHE A 1 90 ? 9.960 -2.909 -17.853 1.00 89.06 90 PHE A CA 1
ATOM 669 C C . PHE A 1 90 ? 8.906 -3.047 -18.956 1.00 89.06 90 PHE A C 1
ATOM 671 O O . PHE A 1 90 ? 7.957 -3.824 -18.822 1.00 89.06 90 PHE A O 1
ATOM 678 N N . TYR A 1 91 ? 9.068 -2.285 -20.030 1.00 90.00 91 TYR A N 1
ATOM 679 C CA . TYR A 1 91 ? 8.290 -2.400 -21.259 1.00 90.00 91 TYR A CA 1
ATOM 680 C C . TYR A 1 91 ? 9.208 -2.186 -22.462 1.00 90.00 91 TYR A C 1
ATOM 682 O O . TYR A 1 91 ? 10.242 -1.530 -22.346 1.00 90.00 91 TYR A O 1
ATOM 690 N N . LEU A 1 92 ? 8.830 -2.740 -23.611 1.00 91.75 92 LEU A N 1
ATOM 691 C CA . LEU A 1 92 ? 9.507 -2.464 -24.872 1.00 91.75 92 LEU A CA 1
ATOM 692 C C . LEU A 1 92 ? 8.913 -1.188 -25.474 1.00 91.75 92 LEU A C 1
ATOM 694 O O . LEU A 1 92 ? 7.707 -1.136 -25.731 1.00 91.75 92 LEU A O 1
ATOM 698 N N . ASP A 1 93 ? 9.733 -0.162 -25.678 1.00 89.38 93 ASP A N 1
ATOM 699 C CA . ASP A 1 93 ? 9.302 1.058 -26.356 1.00 89.38 93 ASP A CA 1
ATOM 700 C C . ASP A 1 93 ? 9.072 0.761 -27.851 1.00 89.38 93 ASP A C 1
ATOM 702 O O . ASP A 1 93 ? 9.987 0.298 -28.535 1.00 89.38 93 ASP A O 1
ATOM 706 N N . PRO A 1 94 ? 7.861 1.005 -28.384 1.00 88.88 94 PRO A N 1
ATOM 707 C CA . PRO A 1 94 ? 7.536 0.671 -29.767 1.00 88.88 94 PRO A CA 1
ATOM 708 C C . PRO A 1 94 ? 8.230 1.562 -30.807 1.00 88.88 94 PRO A C 1
ATOM 710 O O . PRO A 1 94 ? 8.187 1.229 -31.988 1.00 88.88 94 PRO A O 1
ATOM 713 N N . VAL A 1 95 ? 8.817 2.697 -30.412 1.00 91.81 95 VAL A N 1
ATOM 714 C CA . VAL A 1 95 ? 9.460 3.652 -31.328 1.00 91.81 95 VAL A CA 1
ATOM 715 C C . VAL A 1 95 ? 10.923 3.299 -31.549 1.00 91.81 95 VAL A C 1
ATOM 717 O O . VAL A 1 95 ? 11.371 3.218 -32.690 1.00 91.81 95 VAL A O 1
ATOM 720 N N . ASN A 1 96 ? 11.682 3.115 -30.468 1.00 93.19 96 ASN A N 1
ATOM 721 C CA . ASN A 1 96 ? 13.120 2.848 -30.547 1.00 93.19 96 ASN A CA 1
ATOM 722 C C . ASN A 1 96 ? 13.483 1.376 -30.286 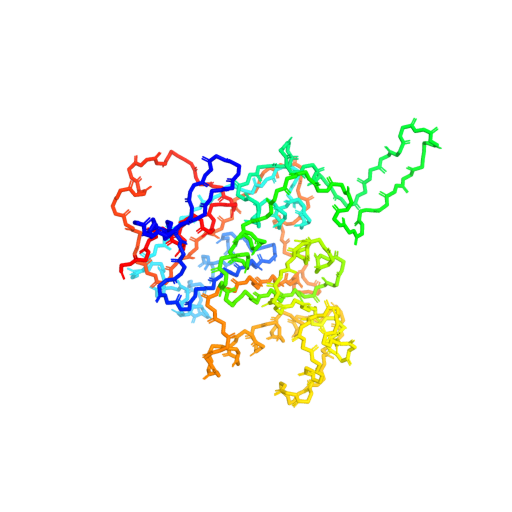1.00 93.19 96 ASN A C 1
ATOM 724 O O . ASN A 1 96 ? 14.645 1.015 -30.445 1.00 93.19 96 ASN A O 1
ATOM 728 N N . HIS A 1 97 ? 12.503 0.526 -29.956 1.00 90.81 97 HIS A N 1
ATOM 729 C CA . HIS A 1 97 ? 12.683 -0.900 -29.666 1.00 90.81 97 HIS A CA 1
ATOM 730 C C . HIS A 1 97 ? 13.630 -1.174 -28.488 1.00 90.81 97 HIS A C 1
ATOM 732 O O . HIS A 1 97 ? 14.253 -2.234 -28.418 1.00 90.81 97 HIS A O 1
ATOM 738 N N . GLU A 1 98 ? 13.729 -0.234 -27.547 1.00 94.00 98 GLU A N 1
ATOM 739 C CA . GLU A 1 98 ? 14.541 -0.382 -26.342 1.00 94.00 98 GLU A CA 1
ATOM 740 C C . GLU A 1 98 ? 13.698 -0.845 -25.153 1.00 94.00 98 GLU A C 1
ATOM 742 O O . GLU A 1 98 ? 12.546 -0.440 -24.971 1.00 94.00 98 GLU A O 1
ATOM 747 N N . GLU A 1 99 ? 14.290 -1.685 -24.305 1.00 92.56 99 GLU A N 1
ATOM 748 C CA . GLU A 1 99 ? 13.699 -2.035 -23.019 1.00 92.56 99 GLU A CA 1
ATOM 749 C C . GLU A 1 99 ? 13.823 -0.847 -22.056 1.00 92.56 99 GLU A C 1
ATOM 751 O O . GLU A 1 99 ? 14.922 -0.413 -21.706 1.00 92.56 99 GLU A O 1
ATOM 756 N N . LYS A 1 100 ? 12.684 -0.324 -21.602 1.00 90.62 100 LYS A N 1
ATOM 757 C CA . LYS A 1 100 ? 12.613 0.782 -20.648 1.00 90.62 100 LYS A CA 1
ATOM 758 C C . LYS A 1 100 ? 12.121 0.295 -19.298 1.00 90.62 100 LYS A C 1
ATOM 760 O O . LYS A 1 100 ? 11.043 -0.287 -19.180 1.00 90.62 100 LYS A O 1
ATOM 765 N N . MET A 1 101 ? 12.896 0.579 -18.254 1.00 89.00 101 MET A N 1
ATOM 766 C CA . MET A 1 101 ? 12.508 0.295 -16.874 1.00 89.00 101 MET A CA 1
ATOM 767 C C . MET A 1 101 ? 11.432 1.281 -16.405 1.00 89.00 101 MET A C 1
ATOM 769 O O . MET A 1 101 ? 11.557 2.488 -16.581 1.00 89.00 101 MET A O 1
ATOM 773 N N . ILE A 1 102 ? 10.397 0.771 -15.741 1.00 88.56 102 ILE A N 1
ATOM 774 C CA . ILE A 1 102 ? 9.365 1.593 -15.099 1.00 88.56 102 ILE A CA 1
ATOM 775 C C . ILE A 1 102 ? 9.901 2.068 -13.745 1.00 88.56 102 ILE A C 1
ATOM 777 O O . ILE A 1 102 ? 10.057 1.257 -12.827 1.00 88.56 102 ILE A O 1
ATOM 781 N N . THR A 1 103 ? 10.216 3.354 -13.612 1.00 86.44 103 THR A N 1
ATOM 782 C CA . THR A 1 103 ? 10.863 3.932 -12.414 1.00 86.44 103 THR A CA 1
ATOM 783 C C . THR A 1 103 ? 10.011 4.925 -11.639 1.00 86.44 103 THR A C 1
ATOM 785 O O . THR A 1 103 ? 10.401 5.332 -10.546 1.00 86.44 103 THR A O 1
ATOM 788 N N . ASP A 1 104 ? 8.878 5.324 -12.199 1.00 87.31 104 ASP A N 1
ATOM 789 C CA . ASP A 1 104 ? 8.016 6.383 -11.690 1.00 87.31 104 ASP A CA 1
ATOM 790 C C . ASP A 1 104 ? 6.591 6.221 -12.244 1.00 87.31 104 ASP A C 1
ATOM 792 O O . ASP A 1 104 ? 6.267 5.244 -12.929 1.00 87.31 104 ASP A O 1
ATOM 796 N N . ALA A 1 105 ? 5.728 7.174 -11.901 1.00 89.88 105 ALA A N 1
ATOM 797 C CA . ALA A 1 105 ? 4.313 7.167 -12.234 1.00 89.88 105 ALA A CA 1
ATOM 798 C C . ALA A 1 105 ? 3.981 7.624 -13.668 1.00 89.88 105 ALA A C 1
ATOM 800 O O . ALA A 1 105 ? 2.804 7.728 -13.988 1.00 89.88 105 ALA A O 1
ATOM 801 N N . THR A 1 106 ? 4.952 7.872 -14.557 1.00 91.06 106 THR A N 1
ATOM 802 C CA . THR A 1 106 ? 4.678 8.405 -15.913 1.00 91.06 106 THR A CA 1
ATOM 803 C C . THR A 1 106 ? 3.718 7.526 -16.725 1.00 91.06 106 THR A C 1
ATOM 805 O O . THR A 1 106 ? 2.953 8.022 -17.547 1.00 91.06 106 THR A O 1
ATOM 808 N N . LEU A 1 107 ? 3.738 6.209 -16.497 1.00 91.88 107 LEU A N 1
ATOM 809 C CA . LEU A 1 107 ? 2.857 5.250 -17.176 1.00 91.88 107 LEU A CA 1
ATOM 810 C C . LEU A 1 107 ? 1.555 4.958 -16.417 1.00 91.88 107 LEU A C 1
ATOM 812 O O . LEU A 1 107 ? 0.734 4.176 -16.905 1.00 91.88 107 LEU A O 1
ATOM 816 N N . LEU A 1 108 ? 1.380 5.529 -15.223 1.00 95.62 108 LEU A N 1
ATOM 817 C CA . LEU A 1 108 ? 0.193 5.325 -14.404 1.00 95.62 108 LEU A CA 1
ATOM 818 C C . LEU A 1 108 ? -1.012 5.997 -15.068 1.00 95.62 108 LEU A C 1
ATOM 820 O O . LEU A 1 108 ? -0.953 7.146 -15.499 1.00 95.62 108 LEU A O 1
ATOM 824 N N . ARG A 1 109 ? -2.119 5.262 -15.163 1.00 96.25 109 ARG A N 1
ATOM 825 C CA . ARG A 1 109 ? -3.362 5.733 -15.779 1.00 96.25 109 ARG A CA 1
ATOM 826 C C . ARG A 1 109 ? -4.437 5.920 -14.718 1.00 96.25 109 ARG A C 1
ATOM 828 O O . ARG A 1 109 ? -4.971 4.947 -14.192 1.00 96.25 109 ARG A O 1
ATOM 835 N N . GLY A 1 110 ? -4.803 7.176 -14.485 1.00 95.50 110 GLY A N 1
ATOM 836 C CA . GLY A 1 110 ? -5.849 7.560 -13.540 1.00 95.50 110 GLY A CA 1
ATOM 837 C C . GLY A 1 110 ? -5.358 7.705 -12.094 1.00 95.50 110 GLY A C 1
ATOM 838 O O . GLY A 1 110 ? -4.171 7.531 -11.821 1.00 95.50 110 GLY A O 1
ATOM 839 N N . PRO A 1 111 ? -6.264 8.095 -11.181 1.00 96.81 111 PRO A N 1
ATOM 840 C CA . PRO A 1 111 ? -5.896 8.488 -9.829 1.00 96.81 111 PRO A CA 1
ATOM 841 C C . PRO A 1 111 ? -5.642 7.296 -8.905 1.00 96.81 111 PRO A C 1
ATOM 843 O O . PRO A 1 111 ? -6.230 6.230 -9.066 1.00 96.81 111 PRO A O 1
ATOM 846 N N . THR A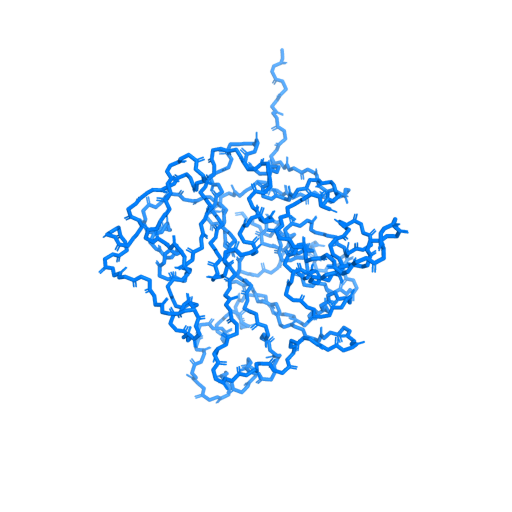 1 112 ? -4.842 7.508 -7.860 1.00 98.19 112 THR A N 1
ATOM 847 C CA . THR A 1 112 ? -4.732 6.545 -6.753 1.00 98.19 112 THR A CA 1
ATOM 848 C C . THR A 1 112 ? -5.759 6.853 -5.658 1.00 98.19 112 THR A C 1
ATOM 850 O O . THR A 1 112 ? -6.213 7.988 -5.491 1.00 98.19 112 THR A O 1
ATOM 853 N N . ILE A 1 113 ? -6.119 5.838 -4.873 1.00 98.38 113 ILE A N 1
ATOM 854 C CA . ILE A 1 113 ? -6.926 5.971 -3.653 1.00 98.38 113 ILE A CA 1
ATOM 855 C C . ILE A 1 113 ? -6.226 6.922 -2.684 1.00 98.38 113 ILE A C 1
ATOM 857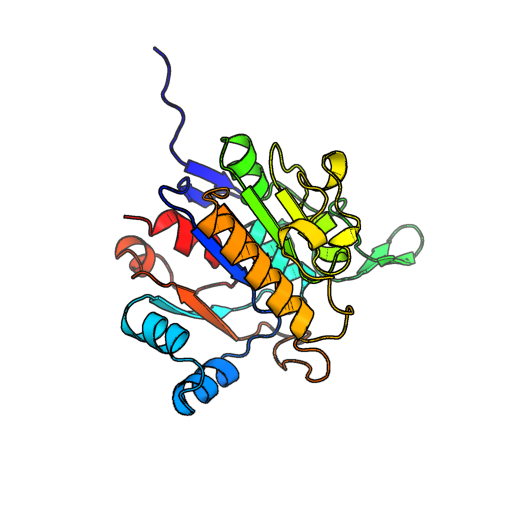 O O . ILE A 1 113 ? -6.850 7.850 -2.178 1.00 98.38 113 ILE A O 1
ATOM 861 N N . LEU A 1 114 ? -4.914 6.756 -2.502 1.00 98.12 114 LEU A N 1
ATOM 862 C CA . LEU A 1 114 ? -4.097 7.595 -1.624 1.00 98.12 114 LEU A CA 1
ATOM 863 C C . LEU A 1 114 ? -4.130 9.075 -2.037 1.00 98.12 114 LEU A C 1
ATOM 865 O O . LEU A 1 114 ? -4.331 9.934 -1.182 1.00 98.12 114 LEU A O 1
ATOM 869 N N . GLN A 1 115 ? -4.025 9.365 -3.338 1.00 97.62 115 GLN A N 1
ATOM 870 C CA . GLN A 1 115 ? -4.159 10.717 -3.889 1.00 97.62 115 GLN A CA 1
ATOM 871 C C . GLN A 1 115 ? -5.534 11.316 -3.582 1.00 97.62 115 GLN A C 1
ATOM 873 O O . GLN A 1 115 ? -5.638 12.469 -3.164 1.00 97.62 115 GLN A O 1
ATOM 878 N N . GLN A 1 116 ? -6.616 10.567 -3.813 1.00 97.75 116 GLN A N 1
ATOM 879 C CA . GLN A 1 116 ? -7.953 11.104 -3.559 1.00 97.75 116 GLN A CA 1
ATOM 880 C C . GLN A 1 116 ? -8.201 11.325 -2.067 1.00 97.75 116 GLN A C 1
ATOM 882 O O . GLN A 1 116 ? -8.802 12.333 -1.704 1.00 97.75 116 GLN A O 1
ATOM 887 N N . LEU A 1 117 ? -7.708 10.440 -1.198 1.00 97.62 117 LEU A N 1
ATOM 888 C CA . LEU A 1 117 ? -7.775 10.638 0.250 1.00 97.62 117 LEU A CA 1
ATOM 889 C C . LEU A 1 117 ? -7.008 11.898 0.671 1.00 97.62 117 LEU A C 1
ATOM 891 O O . LEU A 1 117 ? -7.562 12.735 1.387 1.00 97.62 117 LEU A O 1
ATOM 895 N N . SER A 1 118 ? -5.780 12.088 0.181 1.00 97.38 118 SER A N 1
ATOM 896 C CA . SER A 1 118 ? -4.959 13.249 0.540 1.00 97.38 118 SER A CA 1
ATOM 897 C C . SER A 1 118 ? -5.605 14.571 0.098 1.00 97.38 118 SER A C 1
ATOM 899 O O . SER A 1 118 ? -5.668 15.525 0.872 1.00 97.38 118 SER A O 1
ATOM 901 N N . LYS A 1 119 ? -6.229 14.602 -1.090 1.00 96.44 119 LYS A N 1
ATOM 902 C CA . LYS A 1 119 ? -7.023 15.747 -1.591 1.00 96.44 119 LYS A CA 1
ATOM 903 C C . LYS A 1 119 ? -8.246 16.085 -0.734 1.00 96.44 119 LYS A C 1
ATOM 905 O O . LYS A 1 119 ? -8.774 17.193 -0.805 1.00 96.44 119 LYS A O 1
ATOM 910 N N . ARG A 1 120 ? -8.724 15.142 0.081 1.00 95.69 120 ARG A N 1
ATOM 911 C CA . ARG A 1 120 ? -9.820 15.352 1.043 1.00 95.69 120 ARG A CA 1
ATOM 912 C C . ARG A 1 120 ? -9.321 15.745 2.435 1.00 95.69 120 ARG A C 1
ATOM 914 O O . ARG A 1 120 ? -10.134 15.817 3.352 1.00 95.69 120 ARG A O 1
ATOM 921 N N . GLY A 1 121 ? -8.025 16.019 2.590 1.00 95.19 121 GLY A N 1
ATOM 922 C CA . GLY A 1 121 ? -7.412 16.418 3.857 1.00 95.19 121 GLY A CA 1
ATOM 923 C C . GLY A 1 121 ? -7.111 15.255 4.803 1.00 95.19 121 GLY A C 1
ATOM 924 O O . GLY A 1 121 ? -6.797 15.497 5.964 1.00 95.19 121 GLY A O 1
ATOM 925 N N . VAL A 1 122 ? -7.202 14.006 4.332 1.00 97.00 122 VAL A N 1
ATOM 926 C CA . VAL A 1 122 ? -6.772 12.830 5.102 1.00 97.00 122 VAL A CA 1
ATOM 927 C C . VAL A 1 122 ? -5.252 12.867 5.232 1.00 97.00 122 VAL A C 1
ATOM 929 O O . VAL A 1 122 ? -4.553 13.013 4.226 1.00 97.00 122 VAL A O 1
ATOM 932 N N . ARG A 1 123 ? -4.722 12.688 6.446 1.00 97.69 123 ARG A N 1
ATOM 933 C CA . ARG A 1 123 ? -3.273 12.590 6.674 1.00 97.69 123 ARG A CA 1
ATOM 934 C C . ARG A 1 123 ? -2.785 11.226 6.207 1.00 97.69 123 ARG A C 1
ATOM 936 O O . ARG A 1 123 ? -2.819 10.242 6.952 1.00 97.69 123 ARG A O 1
ATOM 943 N N . VAL A 1 124 ? -2.402 11.167 4.937 1.00 98.50 124 VAL A N 1
ATOM 944 C CA . VAL A 1 124 ? -1.922 9.950 4.282 1.00 98.50 124 VAL A CA 1
ATOM 945 C C . VAL A 1 124 ? -0.433 9.761 4.559 1.00 98.50 124 VAL A C 1
ATOM 947 O O . VAL A 1 124 ? 0.368 10.674 4.351 1.00 98.50 124 VAL A O 1
ATOM 950 N N . VAL A 1 125 ? -0.059 8.552 4.979 1.00 98.62 125 VAL A N 1
ATOM 951 C CA . VAL A 1 125 ? 1.338 8.121 5.106 1.00 98.62 125 VAL A CA 1
ATOM 952 C C . VAL A 1 125 ? 1.568 6.882 4.247 1.00 98.62 125 VAL A C 1
ATOM 954 O O . VAL A 1 125 ? 0.840 5.901 4.350 1.00 98.62 125 VAL A O 1
ATOM 957 N N . ALA A 1 126 ? 2.588 6.886 3.399 1.00 98.44 126 ALA A N 1
ATOM 958 C CA . ALA A 1 126 ? 2.969 5.721 2.611 1.00 98.44 126 ALA A CA 1
ATOM 959 C C . ALA A 1 126 ? 4.456 5.409 2.790 1.00 98.44 126 ALA A C 1
ATOM 961 O O . ALA A 1 126 ? 5.314 6.222 2.453 1.00 98.44 126 ALA A O 1
ATOM 962 N N . ILE A 1 127 ? 4.768 4.222 3.301 1.00 98.25 127 ILE A N 1
ATOM 963 C CA . ILE A 1 127 ? 6.141 3.804 3.586 1.00 98.25 127 ILE A CA 1
ATOM 964 C C . ILE A 1 127 ? 6.429 2.537 2.799 1.00 98.25 127 ILE A C 1
ATOM 966 O O . ILE A 1 127 ? 5.718 1.538 2.902 1.00 98.25 127 ILE A O 1
ATOM 970 N N . THR A 1 128 ? 7.483 2.582 1.996 1.00 96.44 128 THR A N 1
ATOM 971 C CA . THR A 1 128 ? 7.908 1.433 1.193 1.00 96.44 128 THR A CA 1
ATOM 972 C C . THR A 1 128 ? 9.249 0.903 1.670 1.00 96.44 128 THR A C 1
ATOM 974 O O . THR A 1 128 ? 10.072 1.661 2.172 1.00 96.44 128 THR A O 1
ATOM 977 N N . ALA A 1 129 ? 9.516 -0.383 1.474 1.00 93.31 129 ALA A N 1
ATOM 978 C CA . ALA A 1 129 ? 10.863 -0.902 1.669 1.00 93.31 129 ALA A CA 1
ATOM 979 C C . ALA A 1 129 ? 11.835 -0.330 0.613 1.00 93.31 129 ALA A C 1
ATOM 981 O O . ALA A 1 129 ? 12.865 0.235 0.973 1.00 93.31 129 ALA A O 1
ATOM 982 N N . LYS A 1 130 ? 11.471 -0.416 -0.680 1.00 89.81 130 LYS A N 1
ATOM 983 C CA . LYS A 1 130 ? 12.308 -0.035 -1.841 1.00 89.81 130 LYS A CA 1
ATOM 984 C C . LYS A 1 130 ? 11.836 1.264 -2.513 1.00 89.81 130 LYS A C 1
ATOM 986 O O . LYS A 1 130 ? 10.659 1.408 -2.851 1.00 89.81 130 LYS A O 1
ATOM 991 N N . ASP A 1 131 ? 12.764 2.157 -2.849 1.00 91.81 131 ASP A N 1
ATOM 992 C CA . ASP A 1 131 ? 12.466 3.519 -3.336 1.00 91.81 131 ASP A CA 1
ATOM 993 C C . ASP A 1 131 ? 11.828 3.584 -4.725 1.00 91.81 131 ASP A C 1
ATOM 995 O O . ASP A 1 131 ? 11.010 4.458 -5.019 1.00 91.81 131 ASP A O 1
ATOM 999 N N . LYS A 1 132 ? 12.153 2.629 -5.601 1.00 88.69 132 LYS A N 1
ATOM 1000 C CA . LYS A 1 132 ? 11.566 2.587 -6.951 1.00 88.69 132 LYS A CA 1
ATOM 1001 C C . LYS A 1 132 ? 10.038 2.507 -6.906 1.00 88.69 132 LYS A C 1
ATOM 1003 O O . LYS A 1 132 ? 9.376 3.050 -7.783 1.00 88.69 132 LYS A O 1
ATOM 1008 N N . LEU A 1 133 ? 9.483 1.824 -5.904 1.00 90.69 133 LEU A N 1
ATOM 1009 C CA . LEU A 1 133 ? 8.038 1.730 -5.720 1.00 90.69 133 LEU A CA 1
ATOM 1010 C C . LEU A 1 133 ? 7.468 3.015 -5.106 1.00 90.69 133 LEU A C 1
ATOM 1012 O O . LEU A 1 133 ? 6.425 3.487 -5.556 1.00 90.69 133 LEU A O 1
ATOM 1016 N N . ARG A 1 134 ? 8.181 3.619 -4.148 1.00 95.56 134 ARG A N 1
ATOM 1017 C CA . ARG A 1 134 ? 7.824 4.899 -3.515 1.00 95.56 134 ARG A CA 1
ATOM 1018 C C . ARG A 1 134 ? 7.510 5.983 -4.541 1.00 95.56 134 ARG A C 1
ATOM 1020 O O . ARG A 1 134 ? 6.505 6.662 -4.393 1.00 95.56 134 ARG A O 1
ATOM 1027 N N . ARG A 1 135 ? 8.306 6.097 -5.610 1.00 93.75 135 ARG A N 1
ATOM 1028 C CA . ARG A 1 135 ? 8.100 7.073 -6.705 1.00 93.75 135 ARG A CA 1
ATOM 1029 C C . ARG A 1 135 ? 6.762 6.930 -7.433 1.00 93.75 135 ARG A C 1
ATOM 1031 O O . ARG A 1 135 ? 6.239 7.916 -7.939 1.00 93.75 135 ARG A O 1
ATOM 1038 N N . ILE A 1 136 ? 6.226 5.712 -7.516 1.00 94.50 136 ILE A N 1
ATOM 1039 C CA . ILE A 1 136 ? 4.910 5.453 -8.116 1.00 94.50 136 ILE A CA 1
ATOM 1040 C C . ILE A 1 136 ? 3.810 5.742 -7.091 1.00 94.50 136 ILE A C 1
ATOM 1042 O O . ILE A 1 136 ? 2.810 6.375 -7.412 1.00 94.50 136 ILE A O 1
ATOM 1046 N N . VAL A 1 137 ? 4.013 5.301 -5.847 1.00 95.12 137 VAL A N 1
ATOM 1047 C CA . VAL A 1 137 ? 3.062 5.496 -4.741 1.00 95.12 137 VAL A CA 1
ATOM 1048 C C . VAL A 1 137 ? 2.866 6.980 -4.416 1.00 95.12 137 VAL A C 1
ATOM 1050 O O . VAL A 1 137 ? 1.757 7.383 -4.077 1.00 95.12 137 VAL A O 1
ATOM 1053 N N . SER A 1 138 ? 3.905 7.803 -4.574 1.00 94.94 138 SER A N 1
ATOM 1054 C CA . SER A 1 138 ? 3.864 9.247 -4.327 1.00 94.94 138 SER A CA 1
ATOM 1055 C C . SER A 1 138 ? 3.143 10.058 -5.410 1.00 94.94 138 SER A C 1
ATOM 1057 O O . SER A 1 138 ? 3.155 11.284 -5.340 1.00 94.94 138 SER A O 1
ATOM 1059 N N . HIS A 1 139 ? 2.558 9.415 -6.427 1.00 94.06 139 HIS A N 1
ATOM 1060 C CA . HIS A 1 139 ? 1.911 10.108 -7.539 1.00 94.06 139 HIS A CA 1
ATOM 1061 C C . HIS A 1 139 ? 0.788 11.035 -7.059 1.00 94.06 139 HIS A C 1
ATOM 1063 O O . HIS A 1 139 ? -0.214 10.575 -6.509 1.00 94.06 139 HIS A O 1
ATOM 1069 N N . ASP A 1 140 ? 0.978 12.335 -7.301 1.00 94.25 140 ASP A N 1
ATOM 1070 C CA . ASP A 1 140 ? 0.048 13.419 -6.984 1.00 94.25 140 ASP A CA 1
ATOM 1071 C C . ASP A 1 140 ? -0.443 13.454 -5.523 1.00 94.25 140 ASP A C 1
ATOM 1073 O O . ASP A 1 140 ? -1.537 13.953 -5.247 1.00 94.25 140 ASP A O 1
ATOM 1077 N N . LEU A 1 141 ? 0.332 12.925 -4.571 1.00 95.00 141 LEU A N 1
ATOM 1078 C CA . LEU A 1 141 ? -0.014 13.065 -3.158 1.00 95.00 141 LEU A CA 1
ATOM 1079 C C . LEU A 1 141 ? 0.120 14.532 -2.718 1.00 95.00 141 LEU A C 1
ATOM 1081 O O . LEU A 1 141 ? 1.101 15.202 -3.030 1.00 95.00 141 LEU A O 1
ATOM 1085 N N . GLU A 1 142 ? -0.849 15.013 -1.942 1.00 92.31 142 GLU A N 1
ATOM 1086 C CA . GLU A 1 142 ? -0.900 16.390 -1.431 1.00 92.31 142 GLU A CA 1
ATOM 1087 C C . GLU A 1 142 ? -0.907 16.383 0.098 1.00 92.31 142 GLU A C 1
ATOM 1089 O O . GLU A 1 142 ? -1.730 15.698 0.698 1.00 92.31 142 GLU A O 1
ATOM 1094 N N . ASN A 1 143 ? -0.024 17.155 0.742 1.00 89.88 143 ASN A N 1
ATOM 1095 C CA . ASN A 1 143 ? 0.088 17.210 2.210 1.00 89.88 143 ASN A CA 1
ATOM 1096 C C . ASN A 1 143 ? 0.210 15.816 2.870 1.00 89.88 143 ASN A C 1
ATOM 1098 O O . ASN A 1 143 ? -0.349 15.567 3.938 1.00 89.88 143 ASN A O 1
ATOM 1102 N N . ALA A 1 144 ? 0.928 14.902 2.215 1.00 97.19 144 ALA A N 1
ATOM 1103 C CA . ALA A 1 144 ? 1.124 13.524 2.650 1.00 97.19 144 ALA A CA 1
ATOM 1104 C C . ALA A 1 144 ? 2.597 13.249 2.973 1.00 97.19 144 ALA A C 1
ATOM 1106 O O . ALA A 1 144 ? 3.489 13.965 2.516 1.00 97.19 144 ALA A O 1
ATOM 1107 N N . ILE A 1 145 ? 2.850 12.172 3.715 1.00 98.38 145 ILE A N 1
ATOM 1108 C CA . ILE A 1 145 ? 4.206 11.680 3.976 1.00 98.38 145 ILE A CA 1
ATOM 1109 C C . ILE A 1 145 ? 4.442 10.436 3.127 1.00 98.38 145 ILE A C 1
ATOM 1111 O O . ILE A 1 145 ? 3.691 9.467 3.222 1.00 98.38 145 ILE A O 1
ATOM 1115 N N . CYS A 1 146 ? 5.490 10.433 2.305 1.00 98.31 146 CYS A N 1
ATOM 1116 C CA . CYS A 1 146 ? 5.840 9.276 1.489 1.00 98.31 146 CYS A CA 1
ATOM 1117 C C . CYS A 1 146 ? 7.354 9.098 1.358 1.00 98.31 146 CYS A C 1
ATOM 1119 O O . CYS A 1 146 ? 8.024 9.878 0.684 1.00 98.31 146 CYS A O 1
ATOM 1121 N N . PHE A 1 147 ? 7.908 8.049 1.964 1.00 98.06 147 PHE A N 1
ATOM 1122 C CA . PHE A 1 147 ? 9.341 7.744 1.893 1.00 98.06 147 PHE A CA 1
ATOM 1123 C C . PHE A 1 147 ? 9.603 6.237 1.808 1.00 98.06 147 PHE A C 1
ATOM 1125 O O . PHE A 1 147 ? 8.699 5.408 1.939 1.00 98.06 147 PHE A O 1
ATOM 1132 N N . SER A 1 148 ? 10.852 5.877 1.527 1.00 96.94 148 SER A N 1
ATOM 1133 C CA . SER A 1 148 ? 11.308 4.489 1.537 1.00 96.94 148 SER A CA 1
ATOM 1134 C C . SER A 1 148 ? 12.284 4.245 2.673 1.00 96.94 148 SER A C 1
ATOM 1136 O O . SER A 1 148 ? 13.134 5.100 2.914 1.00 96.94 148 SER A O 1
ATOM 1138 N N . ALA A 1 149 ? 12.231 3.068 3.289 1.00 95.81 149 ALA A N 1
ATOM 1139 C CA . ALA A 1 149 ? 13.237 2.638 4.249 1.00 95.81 149 ALA A CA 1
ATOM 1140 C C . ALA A 1 149 ? 14.646 2.632 3.622 1.00 95.81 149 ALA A C 1
ATOM 1142 O O . ALA A 1 149 ? 15.580 3.084 4.268 1.00 95.81 149 ALA A O 1
ATOM 1143 N N . GLU A 1 150 ? 14.783 2.232 2.347 1.00 94.19 150 GLU A N 1
ATOM 1144 C CA . GLU A 1 150 ? 16.059 2.205 1.601 1.00 94.19 150 GLU A CA 1
ATOM 1145 C C . GLU A 1 150 ? 16.826 3.540 1.623 1.00 94.19 150 GLU A C 1
ATOM 1147 O O . GLU A 1 150 ? 18.047 3.538 1.736 1.00 94.19 150 GLU A O 1
ATOM 1152 N N . PHE A 1 151 ? 16.112 4.667 1.567 1.00 95.62 151 PHE A N 1
ATOM 1153 C CA . PHE A 1 151 ? 16.683 6.020 1.596 1.00 95.62 151 PHE A CA 1
ATOM 1154 C C . PHE A 1 151 ? 16.078 6.876 2.715 1.00 95.62 151 PHE A C 1
ATOM 1156 O O . PHE A 1 151 ? 15.849 8.073 2.542 1.00 95.62 151 PHE A O 1
ATOM 1163 N N . ALA A 1 152 ? 15.793 6.280 3.878 1.00 96.31 152 ALA A N 1
ATOM 1164 C CA . ALA A 1 152 ? 15.194 7.013 4.997 1.00 96.31 152 ALA A CA 1
ATOM 1165 C C . ALA A 1 152 ? 16.079 8.188 5.460 1.00 96.31 152 ALA A C 1
ATOM 1167 O O . ALA A 1 152 ? 15.569 9.270 5.750 1.00 96.31 152 ALA A O 1
ATOM 1168 N N . GLY A 1 153 ? 17.404 8.007 5.467 1.00 95.94 153 GLY A N 1
ATOM 1169 C CA . GLY A 1 153 ? 18.366 9.061 5.812 1.00 95.94 153 GLY A CA 1
ATOM 1170 C C . GLY A 1 153 ? 18.409 10.237 4.829 1.00 95.94 153 GLY A C 1
ATOM 1171 O O . GLY A 1 153 ? 18.878 11.312 5.192 1.00 95.94 153 GLY A O 1
ATOM 1172 N N . GLU A 1 154 ? 17.889 10.063 3.612 1.00 96.50 154 GLU A N 1
ATOM 1173 C CA . GLU A 1 154 ? 17.873 11.085 2.557 1.00 96.50 154 GLU A CA 1
ATOM 1174 C C . GLU A 1 154 ? 16.492 11.737 2.383 1.00 96.50 154 GLU A C 1
ATOM 1176 O O . GLU A 1 154 ? 16.312 12.583 1.508 1.00 96.50 154 GLU A O 1
ATOM 1181 N N . ALA A 1 155 ? 15.502 11.361 3.203 1.00 97.38 155 ALA A N 1
ATOM 1182 C CA . ALA A 1 155 ? 14.155 11.908 3.106 1.00 97.38 155 ALA A CA 1
ATOM 1183 C C . ALA A 1 155 ? 14.136 13.423 3.385 1.00 97.38 155 ALA A C 1
ATOM 1185 O O . ALA A 1 155 ? 14.733 13.902 4.357 1.00 97.38 155 ALA A O 1
ATOM 1186 N N . THR A 1 156 ? 13.417 14.176 2.550 1.00 97.62 156 THR A N 1
ATOM 1187 C CA . THR A 1 156 ? 13.278 15.635 2.675 1.00 97.62 156 THR A CA 1
ATOM 1188 C C . THR A 1 156 ? 11.821 16.065 2.792 1.00 97.62 156 THR A C 1
ATOM 1190 O O . THR A 1 156 ? 10.911 15.400 2.299 1.00 97.62 156 THR A O 1
ATOM 1193 N N . ILE A 1 157 ? 11.578 17.231 3.401 1.00 97.06 157 ILE A N 1
ATOM 1194 C CA . ILE A 1 157 ? 10.226 17.808 3.479 1.00 97.06 157 ILE A CA 1
ATOM 1195 C C . ILE A 1 157 ? 9.618 18.001 2.084 1.00 97.06 157 ILE A C 1
ATOM 1197 O O . ILE A 1 157 ? 8.458 17.663 1.880 1.00 97.06 157 ILE A O 1
ATOM 1201 N N . GLU A 1 158 ? 10.403 18.495 1.125 1.00 95.06 158 GLU A N 1
ATOM 1202 C CA . GLU A 1 158 ? 9.938 18.798 -0.233 1.00 95.06 158 GLU A CA 1
ATOM 1203 C C . GLU A 1 158 ? 9.488 17.547 -1.000 1.00 95.06 158 GLU A C 1
ATOM 1205 O O . GLU A 1 158 ? 8.425 17.552 -1.615 1.00 95.06 158 GLU A O 1
ATOM 1210 N N . THR A 1 159 ? 10.266 16.464 -0.937 1.00 93.44 159 THR A N 1
ATOM 1211 C CA . THR A 1 159 ? 9.999 15.251 -1.728 1.00 93.44 159 THR A CA 1
ATOM 1212 C C . THR A 1 159 ? 9.147 14.234 -0.973 1.00 93.44 159 THR A C 1
ATOM 1214 O O . THR A 1 159 ? 8.387 13.482 -1.582 1.00 93.44 159 THR A O 1
ATOM 1217 N N . ASN A 1 160 ? 9.300 14.163 0.350 1.00 97.81 160 ASN A N 1
ATOM 1218 C CA . ASN A 1 160 ? 8.774 13.078 1.174 1.00 97.81 160 ASN A CA 1
ATOM 1219 C C . ASN A 1 160 ? 7.781 13.537 2.244 1.00 97.81 160 ASN A C 1
ATOM 1221 O O . ASN A 1 160 ? 7.191 12.683 2.906 1.00 97.81 160 ASN A O 1
ATOM 1225 N N . GLY A 1 161 ? 7.624 14.844 2.470 1.00 97.12 161 GLY A N 1
ATOM 1226 C CA . GLY A 1 161 ? 6.804 15.387 3.559 1.00 97.12 161 GLY A CA 1
ATOM 1227 C C . GLY A 1 161 ? 7.409 15.197 4.958 1.00 97.12 161 GLY A C 1
ATOM 1228 O O . GLY A 1 161 ? 6.786 15.563 5.953 1.00 97.12 161 GLY A O 1
ATOM 1229 N N . ILE A 1 162 ? 8.615 14.628 5.058 1.00 97.88 162 ILE A N 1
ATOM 1230 C CA . ILE A 1 162 ? 9.333 14.377 6.313 1.00 97.88 162 ILE A CA 1
ATOM 1231 C C . ILE A 1 162 ? 10.847 14.424 6.079 1.00 97.88 162 ILE A C 1
ATOM 1233 O O . ILE A 1 162 ? 11.326 14.049 5.013 1.00 97.88 162 ILE A O 1
ATOM 1237 N N . SER A 1 163 ? 11.604 14.860 7.083 1.00 97.88 163 SER A N 1
ATOM 1238 C CA . SER A 1 163 ? 13.069 14.821 7.102 1.00 97.88 163 SER A CA 1
ATOM 1239 C C . SER A 1 163 ? 13.582 14.251 8.421 1.00 97.88 163 SER A C 1
ATOM 1241 O O . SER A 1 163 ? 12.839 14.211 9.400 1.00 97.88 163 SER A O 1
ATOM 1243 N N . GLY A 1 164 ? 14.853 13.841 8.465 1.00 97.25 164 GLY A N 1
ATOM 1244 C CA . GLY A 1 164 ? 15.475 13.337 9.698 1.00 97.25 164 GLY A CA 1
ATOM 1245 C C . GLY A 1 164 ? 14.875 12.013 10.182 1.00 97.25 164 GLY A C 1
ATOM 1246 O O . GLY A 1 164 ? 14.775 11.780 11.383 1.00 97.25 164 GLY A O 1
ATOM 1247 N N . VAL A 1 165 ? 14.440 11.152 9.255 1.00 97.50 165 VAL A N 1
ATOM 1248 C CA . VAL A 1 165 ? 13.698 9.921 9.576 1.00 97.50 165 VAL A CA 1
ATOM 1249 C C . VAL A 1 165 ? 14.516 8.969 10.452 1.00 97.50 165 VAL A C 1
ATOM 1251 O O . VAL A 1 165 ? 13.973 8.417 11.403 1.00 97.50 165 VAL A O 1
ATOM 1254 N N . GLU A 1 166 ? 15.817 8.810 10.191 1.00 96.81 166 GLU A N 1
ATOM 1255 C CA . GLU A 1 166 ? 16.681 7.938 11.003 1.00 96.81 166 GLU A CA 1
ATOM 1256 C C . GLU A 1 166 ? 16.825 8.420 12.449 1.00 96.81 166 GLU A C 1
ATOM 1258 O O . GLU A 1 166 ? 16.774 7.612 13.375 1.00 96.81 166 GLU A O 1
ATOM 1263 N N . GLU A 1 167 ? 16.972 9.731 12.653 1.00 97.00 167 GLU A N 1
ATOM 1264 C CA . GLU A 1 167 ? 17.034 10.332 13.988 1.00 97.00 167 GLU A CA 1
ATOM 1265 C C . GLU A 1 167 ? 15.689 10.194 14.707 1.00 97.00 167 GLU A C 1
ATOM 1267 O O . GLU A 1 167 ? 15.643 9.788 15.866 1.00 97.00 167 GLU A O 1
ATOM 1272 N N . TRP A 1 168 ? 14.590 10.455 13.996 1.00 96.44 168 TRP A N 1
ATOM 1273 C CA . TRP A 1 168 ? 13.234 10.327 14.523 1.00 96.44 168 TRP A CA 1
ATOM 1274 C C . TRP A 1 168 ? 12.915 8.887 14.955 1.00 96.44 168 TRP A C 1
ATOM 1276 O O . TRP A 1 168 ? 12.405 8.673 16.057 1.00 96.44 168 TRP A O 1
ATOM 1286 N N . ILE A 1 169 ? 13.248 7.889 14.131 1.00 95.00 169 ILE A N 1
ATOM 1287 C CA . ILE A 1 169 ? 13.078 6.462 14.464 1.00 95.00 169 ILE A CA 1
ATOM 1288 C C . ILE A 1 169 ? 14.096 6.016 15.527 1.00 95.00 169 ILE A C 1
ATOM 1290 O O . ILE A 1 169 ? 13.823 5.094 16.291 1.00 95.00 169 ILE A O 1
ATOM 1294 N N . GLY A 1 170 ? 15.245 6.688 15.621 1.00 95.44 170 GLY A N 1
ATOM 1295 C CA . GLY A 1 170 ? 16.312 6.382 16.575 1.00 95.44 170 GLY A CA 1
ATOM 1296 C C . GLY A 1 170 ? 17.292 5.312 16.087 1.00 95.44 170 GLY A C 1
ATOM 1297 O O . GLY A 1 170 ? 18.087 4.803 16.877 1.00 95.44 170 GLY A O 1
ATOM 1298 N N . ARG A 1 171 ? 17.254 4.951 14.796 1.00 94.12 171 ARG A N 1
ATOM 1299 C CA . ARG A 1 171 ? 18.210 4.024 14.174 1.00 94.12 171 ARG A CA 1
ATOM 1300 C C . ARG A 1 171 ? 18.389 4.299 12.683 1.00 94.12 171 ARG A C 1
ATOM 1302 O O . ARG A 1 171 ? 17.477 4.779 12.008 1.00 94.12 171 ARG A O 1
ATOM 1309 N N . LYS A 1 172 ? 19.560 3.920 12.166 1.00 94.19 172 LYS A N 1
ATOM 1310 C CA . LYS A 1 172 ? 19.855 3.976 10.730 1.00 94.19 172 LYS A CA 1
ATOM 1311 C C . LYS A 1 172 ? 19.015 2.979 9.942 1.00 94.19 172 LYS A C 1
ATOM 1313 O O . LYS A 1 172 ? 18.685 1.905 10.456 1.00 94.19 172 LYS A O 1
ATOM 1318 N N . ALA A 1 173 ? 18.716 3.321 8.695 1.00 89.06 173 ALA A N 1
ATOM 1319 C CA . ALA A 1 173 ? 18.124 2.390 7.755 1.00 89.06 173 ALA A CA 1
ATOM 1320 C C . ALA A 1 173 ? 19.054 1.181 7.541 1.00 89.06 173 ALA A C 1
ATOM 1322 O O . ALA A 1 173 ? 20.273 1.343 7.414 1.00 89.06 173 ALA A O 1
ATOM 1323 N N . PRO A 1 174 ? 18.508 -0.044 7.518 1.00 85.38 174 PRO A N 1
ATOM 1324 C CA . PRO A 1 174 ? 19.284 -1.235 7.207 1.00 85.38 174 PRO A CA 1
ATOM 1325 C C . PRO A 1 174 ? 19.601 -1.308 5.706 1.00 85.38 174 PRO A C 1
ATOM 1327 O O . PRO A 1 174 ? 19.011 -0.612 4.882 1.00 85.38 174 PRO A O 1
ATOM 1330 N N . LEU A 1 175 ? 20.529 -2.194 5.339 1.00 83.19 175 LEU A N 1
ATOM 1331 C CA . LEU A 1 175 ? 20.876 -2.439 3.938 1.00 83.19 175 LEU A CA 1
ATOM 1332 C C . LEU A 1 175 ? 19.685 -3.008 3.148 1.00 83.19 175 LEU A C 1
ATOM 1334 O O . LEU A 1 175 ? 18.891 -3.787 3.674 1.00 83.19 175 LEU A O 1
ATOM 1338 N N . GLN A 1 176 ? 19.633 -2.689 1.850 1.00 76.94 176 GLN A N 1
ATOM 1339 C CA . GLN A 1 176 ? 18.537 -3.035 0.933 1.00 76.94 176 GLN A CA 1
ATOM 1340 C C . GLN A 1 176 ? 18.155 -4.532 0.913 1.00 76.94 176 GLN A C 1
ATOM 1342 O O . GLN A 1 176 ? 16.993 -4.863 0.695 1.00 76.94 176 GLN A O 1
ATOM 1347 N N . TYR A 1 177 ? 19.118 -5.435 1.123 1.00 72.25 177 TYR A N 1
ATOM 1348 C CA . TYR A 1 177 ? 18.915 -6.892 1.072 1.00 72.25 177 TYR A CA 1
ATOM 1349 C C . TYR A 1 177 ? 18.742 -7.544 2.454 1.00 72.25 177 TYR A C 1
ATOM 1351 O O . TYR A 1 177 ? 18.903 -8.754 2.585 1.00 72.25 177 TYR A O 1
ATOM 1359 N N . SER A 1 178 ? 18.423 -6.761 3.488 1.00 79.19 178 SER A N 1
ATOM 1360 C CA . SER A 1 178 ? 18.135 -7.274 4.829 1.00 79.19 178 SER A CA 1
ATOM 1361 C C . SER A 1 178 ? 16.630 -7.401 5.071 1.00 79.19 178 SER A C 1
ATOM 1363 O O . SER A 1 178 ? 15.867 -6.492 4.743 1.00 79.19 178 SER A O 1
ATOM 1365 N N . GLY A 1 179 ? 16.207 -8.481 5.738 1.00 77.50 179 GLY A N 1
ATOM 1366 C CA . GLY A 1 179 ? 14.845 -8.596 6.277 1.00 77.50 179 GLY A CA 1
ATOM 1367 C C . GLY A 1 179 ? 14.496 -7.469 7.262 1.00 77.50 179 GLY A C 1
ATOM 1368 O O . GLY A 1 179 ? 13.327 -7.102 7.394 1.00 77.50 179 GLY A O 1
ATOM 1369 N N . ASP A 1 180 ? 15.507 -6.838 7.869 1.00 86.81 180 ASP A N 1
ATOM 1370 C CA . ASP A 1 180 ? 15.335 -5.684 8.756 1.00 86.81 180 ASP A CA 1
ATOM 1371 C C . ASP A 1 180 ? 14.739 -4.467 8.048 1.00 86.81 180 ASP A C 1
ATOM 1373 O O . ASP A 1 180 ? 14.201 -3.584 8.718 1.00 86.81 180 ASP A O 1
ATOM 1377 N N . LEU A 1 181 ? 14.827 -4.389 6.714 1.00 90.31 181 LEU A N 1
ATOM 1378 C CA . LEU A 1 181 ? 14.245 -3.292 5.939 1.00 90.31 181 LEU A CA 1
ATOM 1379 C C . LEU A 1 181 ? 12.723 -3.276 6.073 1.00 90.31 181 LEU A C 1
ATOM 1381 O O . LEU A 1 181 ? 12.131 -2.220 6.288 1.00 90.31 181 LEU A O 1
ATOM 1385 N N . SER A 1 182 ? 12.101 -4.454 6.039 1.00 91.94 182 SER A N 1
ATOM 1386 C CA . SER A 1 182 ? 10.672 -4.619 6.305 1.00 91.94 182 SER A CA 1
ATOM 1387 C C . SER A 1 182 ? 10.327 -4.281 7.757 1.00 91.94 182 SER A C 1
ATOM 1389 O O . SER A 1 182 ? 9.318 -3.624 8.004 1.00 91.94 182 SER A O 1
ATOM 1391 N N . LEU A 1 183 ? 11.182 -4.647 8.720 1.00 92.31 183 LEU A N 1
ATOM 1392 C CA . LEU A 1 183 ? 10.986 -4.259 10.122 1.00 92.31 183 LEU A CA 1
ATOM 1393 C C . LEU A 1 183 ? 11.064 -2.739 10.306 1.00 92.31 183 LEU A C 1
ATOM 1395 O O . LEU A 1 183 ? 10.238 -2.177 11.010 1.00 92.31 183 LEU A O 1
ATOM 1399 N N . TYR A 1 184 ? 11.972 -2.055 9.607 1.00 95.44 184 TYR A N 1
ATOM 1400 C CA . TYR A 1 184 ? 12.080 -0.593 9.645 1.00 95.44 184 TYR A CA 1
ATOM 1401 C C . TYR A 1 184 ? 10.800 0.098 9.154 1.00 95.44 184 TYR A C 1
ATOM 1403 O O . TYR A 1 184 ? 10.363 1.090 9.734 1.00 95.44 184 TYR A O 1
ATOM 1411 N N . VAL A 1 185 ? 10.169 -0.441 8.102 1.00 96.94 185 VAL A N 1
ATOM 1412 C CA . VAL A 1 185 ? 8.865 0.042 7.616 1.00 96.94 185 VAL A CA 1
ATOM 1413 C C . VAL A 1 185 ? 7.789 -0.101 8.699 1.00 96.94 185 VAL A C 1
ATOM 1415 O O . VAL A 1 185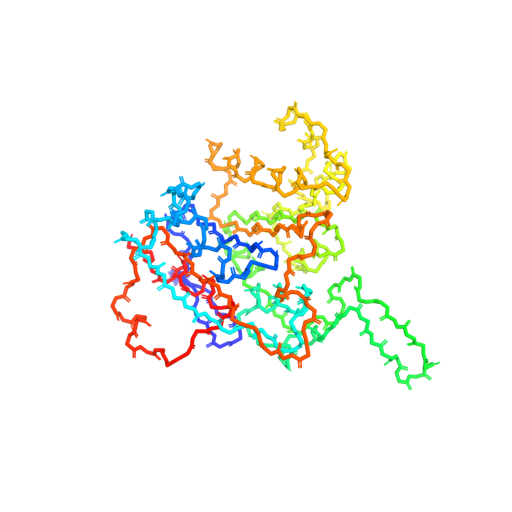 ? 6.997 0.823 8.895 1.00 96.94 185 VAL A O 1
ATOM 1418 N N . LEU A 1 186 ? 7.764 -1.232 9.413 1.00 96.75 186 LEU A N 1
ATOM 1419 C CA . LEU A 1 186 ? 6.809 -1.473 10.498 1.00 96.75 186 LEU A CA 1
ATOM 1420 C C . LEU A 1 186 ? 7.080 -0.573 11.713 1.00 96.75 186 LEU A C 1
ATOM 1422 O O . LEU A 1 186 ? 6.137 0.043 12.203 1.00 96.75 186 LEU A O 1
ATOM 1426 N N . ASP A 1 187 ? 8.338 -0.430 12.141 1.00 96.69 187 ASP A N 1
ATOM 1427 C CA . ASP A 1 187 ? 8.754 0.461 13.238 1.00 96.69 187 ASP A CA 1
ATOM 1428 C C . ASP A 1 187 ? 8.290 1.902 12.975 1.00 96.69 187 ASP A C 1
ATOM 1430 O O . ASP A 1 187 ? 7.687 2.552 13.833 1.00 96.69 187 ASP A O 1
ATOM 1434 N N . ALA A 1 188 ? 8.515 2.393 11.751 1.00 97.75 188 ALA A N 1
ATOM 1435 C CA . ALA A 1 188 ? 8.072 3.716 11.332 1.00 97.75 188 ALA A CA 1
ATOM 1436 C C . ALA A 1 188 ? 6.542 3.846 11.372 1.00 97.75 188 ALA A C 1
ATOM 1438 O O . ALA A 1 188 ? 6.017 4.845 11.864 1.00 97.75 188 ALA A O 1
ATOM 1439 N N . GLY A 1 189 ? 5.824 2.832 10.876 1.00 97.94 189 GLY A N 1
ATOM 1440 C CA . GLY A 1 189 ? 4.363 2.781 10.905 1.00 97.94 189 GLY A CA 1
ATOM 1441 C C . GLY A 1 189 ? 3.798 2.834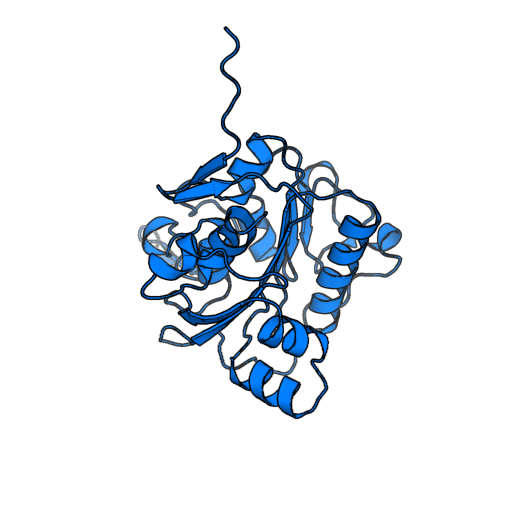 12.326 1.00 97.94 189 GLY A C 1
ATOM 1442 O O . GLY A 1 189 ? 2.895 3.627 12.591 1.00 97.94 189 GLY A O 1
ATOM 1443 N N . VAL A 1 190 ? 4.358 2.051 13.255 1.00 97.69 190 VAL A N 1
ATOM 1444 C CA . VAL A 1 190 ? 3.977 2.072 14.679 1.00 97.69 190 VAL A CA 1
ATOM 1445 C C . VAL A 1 190 ? 4.161 3.473 15.255 1.00 97.69 190 VAL A C 1
ATOM 1447 O O . VAL A 1 190 ? 3.225 4.027 15.830 1.00 97.69 190 VAL A O 1
ATOM 1450 N N . LYS A 1 191 ? 5.314 4.098 15.007 1.00 98.06 191 LYS A N 1
ATOM 1451 C CA . LYS A 1 191 ? 5.620 5.435 15.519 1.00 98.06 191 LYS A CA 1
ATOM 1452 C C . LYS A 1 191 ? 4.657 6.516 15.005 1.00 98.06 191 LYS A C 1
ATOM 1454 O O . LYS A 1 191 ? 4.256 7.393 15.765 1.00 98.06 191 LYS A O 1
ATOM 1459 N N . PHE A 1 192 ? 4.219 6.445 13.742 1.00 97.94 192 PHE A N 1
ATOM 1460 C CA . PHE A 1 192 ? 3.187 7.356 13.217 1.00 97.94 192 PHE A CA 1
ATOM 1461 C C . PHE A 1 192 ? 1.840 7.217 13.934 1.00 97.94 192 PHE A C 1
ATOM 1463 O O . PHE A 1 192 ? 1.152 8.224 14.129 1.00 97.94 192 PHE A O 1
ATOM 1470 N N . ILE A 1 193 ? 1.464 5.993 14.311 1.00 96.69 193 ILE A N 1
ATOM 1471 C CA . ILE A 1 193 ? 0.234 5.722 15.062 1.00 96.69 193 ILE A CA 1
ATOM 1472 C C . ILE A 1 193 ? 0.356 6.220 16.503 1.00 96.69 193 ILE A C 1
ATOM 1474 O O . ILE A 1 193 ? -0.539 6.924 16.965 1.00 96.69 193 ILE A O 1
ATOM 1478 N N . GLU A 1 194 ? 1.463 5.925 17.188 1.00 97.38 194 GLU A N 1
ATOM 1479 C CA . GLU A 1 194 ? 1.717 6.370 18.568 1.00 97.38 194 GLU A CA 1
ATOM 1480 C C . GLU A 1 194 ? 1.714 7.898 18.701 1.00 97.38 194 GLU A C 1
ATOM 1482 O O . GLU A 1 194 ? 1.182 8.444 19.666 1.00 97.38 194 GLU A O 1
ATOM 1487 N N . GLU A 1 195 ? 2.256 8.604 17.707 1.00 97.38 195 GLU A N 1
ATOM 1488 C CA . GLU A 1 195 ? 2.267 10.070 17.663 1.00 97.38 195 GLU A CA 1
ATOM 1489 C C . GLU A 1 195 ? 0.951 10.669 17.131 1.00 97.38 195 GLU A C 1
ATOM 1491 O O . GLU A 1 195 ? 0.801 11.891 17.078 1.00 97.38 195 GLU A O 1
ATOM 1496 N N . GLY A 1 196 ? -0.003 9.834 16.702 1.00 96.38 196 GLY A N 1
ATOM 1497 C CA . GLY A 1 196 ? -1.290 10.272 16.167 1.00 96.38 196 GLY A CA 1
ATOM 1498 C C . GLY A 1 196 ? -1.164 11.113 14.897 1.00 96.38 196 GLY A C 1
ATOM 1499 O O . GLY A 1 196 ? -1.945 12.046 14.709 1.00 96.38 196 GLY A O 1
ATOM 1500 N N . ARG A 1 197 ? -0.180 10.824 14.035 1.00 95.75 197 ARG A N 1
ATOM 1501 C CA . ARG A 1 197 ? 0.208 11.629 12.856 1.00 95.75 197 ARG A CA 1
ATOM 1502 C C . ARG A 1 197 ? -0.318 11.103 11.516 1.00 95.75 197 ARG A C 1
ATOM 1504 O O . ARG A 1 197 ? -0.004 11.692 10.484 1.00 95.75 197 ARG A O 1
ATOM 1511 N N . ALA A 1 198 ? -1.114 10.037 11.520 1.00 97.06 198 ALA A N 1
ATOM 1512 C CA . ALA A 1 198 ? -1.664 9.425 10.314 1.00 97.06 198 ALA A CA 1
ATOM 1513 C C . ALA A 1 198 ? -3.137 9.036 10.490 1.00 97.06 198 ALA A C 1
ATOM 1515 O O . ALA A 1 198 ? -3.522 8.515 11.534 1.00 97.06 198 ALA A O 1
ATOM 1516 N N . ASP A 1 199 ? -3.932 9.247 9.441 1.00 97.38 199 ASP A N 1
ATOM 1517 C CA . ASP A 1 199 ? -5.327 8.791 9.365 1.00 97.38 199 ASP A CA 1
ATOM 1518 C C . ASP A 1 199 ? -5.459 7.559 8.456 1.00 97.38 199 ASP A C 1
ATOM 1520 O O . ASP A 1 199 ? -6.243 6.654 8.731 1.00 97.38 199 ASP A O 1
ATOM 1524 N N . SER A 1 200 ? -4.664 7.498 7.382 1.00 97.75 200 SER A N 1
ATOM 1525 C CA . SER A 1 200 ? -4.596 6.355 6.467 1.00 97.75 200 SER A CA 1
ATOM 1526 C C . SER A 1 200 ? -3.147 6.051 6.121 1.00 97.75 200 SER A C 1
ATOM 1528 O O . SER A 1 200 ? -2.410 6.944 5.701 1.00 97.75 200 SER A O 1
ATOM 1530 N N . MET A 1 201 ? -2.749 4.787 6.239 1.00 98.44 201 MET A N 1
ATOM 1531 C CA . MET A 1 201 ? -1.391 4.343 5.960 1.00 98.44 201 MET A CA 1
ATOM 1532 C C . MET A 1 201 ? -1.331 3.222 4.928 1.00 98.44 201 MET A C 1
ATOM 1534 O O . MET A 1 201 ? -2.140 2.294 4.957 1.00 98.44 201 MET A O 1
ATOM 1538 N N . TYR A 1 202 ? -0.320 3.282 4.063 1.00 98.56 202 TYR A N 1
ATOM 1539 C CA . TYR A 1 202 ? 0.080 2.175 3.201 1.00 98.56 202 TYR A CA 1
ATOM 1540 C C . TYR A 1 202 ? 1.521 1.766 3.495 1.00 98.56 202 TYR A C 1
ATOM 1542 O O . TYR A 1 202 ? 2.450 2.535 3.249 1.00 98.56 202 TYR A O 1
ATOM 1550 N N . LEU A 1 203 ? 1.711 0.558 4.016 1.00 98.25 203 LEU A N 1
ATOM 1551 C CA . LEU A 1 203 ? 3.025 0.002 4.324 1.00 98.25 203 LEU A CA 1
ATOM 1552 C C . LEU A 1 203 ? 3.302 -1.149 3.362 1.00 98.25 203 LEU A C 1
ATOM 1554 O O . LEU A 1 203 ? 2.563 -2.128 3.350 1.00 98.25 203 LEU A O 1
ATOM 1558 N N . THR A 1 204 ? 4.360 -1.062 2.564 1.00 95.75 204 THR A N 1
ATOM 1559 C CA . THR A 1 204 ? 4.792 -2.176 1.705 1.00 95.75 204 THR A CA 1
ATOM 1560 C C . THR A 1 204 ? 6.158 -2.661 2.139 1.00 95.75 204 THR A C 1
ATOM 1562 O O . THR A 1 204 ? 7.145 -1.922 2.125 1.00 95.75 204 THR A O 1
ATOM 1565 N N . LEU A 1 205 ? 6.194 -3.934 2.505 1.00 93.12 205 LEU A N 1
ATOM 1566 C CA . LEU A 1 205 ? 7.396 -4.643 2.911 1.00 93.12 205 LEU A CA 1
ATOM 1567 C C . LEU A 1 205 ? 8.142 -5.147 1.668 1.00 93.12 205 LEU A C 1
ATOM 1569 O O . LEU A 1 205 ? 7.610 -5.092 0.557 1.00 93.12 205 LEU A O 1
ATOM 1573 N N . SER A 1 206 ? 9.379 -5.607 1.838 1.00 85.69 206 SER A N 1
ATOM 1574 C CA . SER A 1 206 ? 10.100 -6.355 0.805 1.00 85.69 206 SER A CA 1
ATOM 1575 C C . SER A 1 206 ? 10.073 -7.850 1.092 1.00 85.69 206 SER A C 1
ATOM 1577 O O . SER A 1 206 ? 9.755 -8.285 2.202 1.00 85.69 206 SER A O 1
ATOM 1579 N N . ASP A 1 207 ? 10.490 -8.622 0.092 1.00 72.94 207 ASP A N 1
ATOM 1580 C CA . ASP A 1 207 ? 10.917 -9.998 0.288 1.00 72.94 207 ASP A CA 1
ATOM 1581 C C . ASP A 1 207 ? 11.974 -10.099 1.403 1.00 72.94 207 ASP A C 1
ATOM 1583 O O . ASP A 1 207 ? 12.757 -9.171 1.632 1.00 72.94 207 ASP A O 1
ATOM 1587 N N . LEU A 1 208 ? 11.978 -11.226 2.124 1.00 64.69 208 LEU A N 1
ATOM 1588 C CA . LEU A 1 208 ? 12.864 -11.487 3.267 1.00 64.69 208 LEU A CA 1
ATOM 1589 C C . LEU A 1 208 ? 14.303 -11.830 2.832 1.00 64.69 208 LEU A C 1
ATOM 1591 O O . LEU A 1 208 ? 14.872 -12.832 3.264 1.00 64.69 208 LEU A O 1
ATOM 1595 N N . GLY A 1 209 ? 14.898 -10.995 1.978 1.00 61.19 209 GLY A N 1
ATOM 1596 C CA . GLY A 1 209 ? 16.305 -11.083 1.579 1.00 61.19 209 GLY A CA 1
ATOM 1597 C C . GLY A 1 209 ? 16.694 -12.450 1.004 1.00 61.19 209 GLY A C 1
ATOM 1598 O O . GLY A 1 209 ? 16.354 -12.772 -0.134 1.00 61.19 209 GLY A O 1
ATOM 1599 N N . GLU A 1 210 ? 17.429 -13.247 1.789 1.00 47.78 210 GLU A N 1
ATOM 1600 C CA . GLU A 1 210 ? 18.018 -14.541 1.395 1.00 47.78 210 GLU A CA 1
ATOM 1601 C C . GLU A 1 210 ? 16.988 -15.625 1.036 1.00 47.78 210 GLU A C 1
ATOM 1603 O O . GLU A 1 210 ? 17.317 -16.605 0.361 1.00 47.78 210 GLU A O 1
ATOM 1608 N N . HIS A 1 211 ? 15.725 -15.442 1.425 1.00 54.53 211 HIS A N 1
ATOM 1609 C CA . HIS A 1 211 ? 14.635 -16.338 1.065 1.00 54.53 211 HIS A CA 1
ATOM 1610 C C . HIS A 1 211 ? 13.656 -15.632 0.129 1.00 54.53 211 HIS A C 1
ATOM 1612 O O . HIS A 1 211 ? 12.816 -14.842 0.561 1.00 54.53 211 HIS A O 1
ATOM 1618 N N . ARG A 1 212 ? 13.723 -15.965 -1.171 1.00 53.94 212 ARG A N 1
ATOM 1619 C CA . ARG A 1 212 ? 12.638 -15.627 -2.101 1.00 53.94 212 ARG A CA 1
ATOM 1620 C C . ARG A 1 212 ? 11.363 -16.280 -1.596 1.00 53.94 212 ARG A C 1
ATOM 1622 O O . ARG A 1 212 ? 11.243 -17.507 -1.604 1.00 53.94 212 ARG A O 1
ATOM 1629 N N . LEU A 1 213 ? 10.414 -15.452 -1.190 1.00 54.91 213 LEU A N 1
ATOM 1630 C CA . LEU A 1 213 ? 9.079 -15.918 -0.883 1.00 54.91 213 LEU A CA 1
ATOM 1631 C C . LEU A 1 213 ? 8.424 -16.368 -2.201 1.00 54.91 213 LEU A C 1
ATOM 1633 O O . LEU A 1 213 ? 8.415 -15.637 -3.194 1.00 54.91 213 LEU A O 1
ATOM 1637 N N . ARG A 1 214 ? 7.982 -17.630 -2.249 1.00 53.72 214 ARG A N 1
ATOM 1638 C CA . ARG A 1 214 ? 7.681 -18.353 -3.500 1.00 53.72 214 ARG A CA 1
ATOM 1639 C C . ARG A 1 214 ? 6.474 -17.830 -4.287 1.00 53.72 214 ARG A C 1
ATOM 1641 O O . ARG A 1 214 ? 6.335 -18.210 -5.445 1.00 53.72 214 ARG A O 1
ATOM 1648 N N . SER A 1 215 ? 5.655 -16.943 -3.722 1.00 50.41 215 SER A N 1
ATOM 1649 C CA . SER A 1 215 ? 4.501 -16.359 -4.421 1.00 50.41 215 SER A CA 1
ATOM 1650 C C . SER A 1 215 ? 4.853 -15.130 -5.275 1.00 50.41 215 SER A C 1
ATOM 1652 O O . SER A 1 215 ? 3.974 -14.546 -5.910 1.00 50.41 215 SER A O 1
ATOM 1654 N N . HIS A 1 216 ? 6.134 -14.736 -5.342 1.00 53.28 216 HIS A N 1
ATOM 1655 C CA . HIS A 1 216 ? 6.572 -13.597 -6.143 1.00 53.28 216 HIS A CA 1
ATOM 1656 C C . HIS A 1 216 ? 7.118 -13.985 -7.526 1.00 53.28 216 HIS A C 1
ATOM 1658 O O . HIS A 1 216 ? 8.035 -14.797 -7.649 1.00 53.28 216 HIS A O 1
ATOM 1664 N N . GLY A 1 217 ? 6.619 -13.329 -8.577 1.00 57.59 217 GLY A N 1
ATOM 1665 C CA . GLY A 1 217 ? 7.126 -13.460 -9.945 1.00 57.59 217 GLY A CA 1
ATOM 1666 C C . GLY A 1 217 ? 6.645 -14.684 -10.718 1.00 57.59 217 GLY A C 1
ATOM 1667 O O . GLY A 1 217 ? 7.331 -15.133 -11.637 1.00 57.59 217 GLY A O 1
ATOM 1668 N N . GLY A 1 218 ? 5.473 -15.210 -10.363 1.00 60.75 218 GLY A N 1
ATOM 1669 C CA . GLY A 1 218 ? 4.838 -16.314 -11.070 1.00 60.75 218 GLY A CA 1
ATOM 1670 C C . GLY A 1 218 ? 4.270 -15.920 -12.440 1.00 60.75 218 GLY A C 1
ATOM 1671 O O . GLY A 1 218 ? 3.931 -14.768 -12.714 1.00 60.75 218 GLY A O 1
ATOM 1672 N N . LEU A 1 219 ? 4.118 -16.923 -13.308 1.00 65.12 219 LEU A N 1
ATOM 1673 C CA . LEU A 1 219 ? 3.463 -16.796 -14.620 1.00 65.12 219 LEU A CA 1
ATOM 1674 C C . LEU A 1 219 ? 1.927 -16.878 -14.538 1.00 65.12 219 LEU A C 1
ATOM 1676 O O . LEU A 1 219 ? 1.253 -16.874 -15.565 1.00 65.12 219 LEU A O 1
ATOM 1680 N N . SER A 1 220 ? 1.379 -16.964 -13.326 1.00 75.06 220 SER A N 1
ATOM 1681 C CA . SER A 1 220 ? -0.054 -17.015 -13.049 1.00 75.06 220 SER A CA 1
ATOM 1682 C C . SER A 1 220 ? -0.414 -16.123 -11.863 1.00 75.06 220 SER A C 1
ATOM 1684 O O . SER A 1 220 ? 0.453 -15.751 -11.057 1.00 75.06 220 SER A O 1
ATOM 1686 N N . GLU A 1 221 ? -1.710 -15.830 -11.735 1.00 82.50 221 GLU A N 1
ATOM 1687 C CA . GLU A 1 221 ? -2.289 -15.329 -10.488 1.00 82.50 221 GLU A CA 1
ATOM 1688 C C . GLU A 1 221 ? -1.901 -16.262 -9.332 1.00 82.50 221 GLU A C 1
ATOM 1690 O O . GLU A 1 221 ? -1.822 -17.483 -9.507 1.00 82.50 221 GLU A O 1
ATOM 1695 N N . GLN A 1 222 ? -1.630 -15.673 -8.172 1.00 87.88 222 GLN A N 1
ATOM 1696 C CA . GLN A 1 222 ? -1.267 -16.384 -6.951 1.00 87.88 222 GLN A CA 1
ATOM 1697 C C . GLN A 1 222 ? -2.344 -16.174 -5.896 1.00 87.88 222 GLN A C 1
ATOM 1699 O O . GLN A 1 222 ? -3.001 -15.127 -5.864 1.00 87.88 222 GLN A O 1
ATOM 1704 N N . ASP A 1 223 ? -2.513 -17.174 -5.041 1.00 91.00 223 ASP A N 1
ATOM 1705 C CA . ASP A 1 223 ? -3.287 -17.020 -3.820 1.00 91.00 223 ASP A CA 1
ATOM 1706 C C . ASP A 1 223 ? -2.506 -16.162 -2.829 1.00 91.00 223 ASP A C 1
ATOM 1708 O O . ASP A 1 223 ? -1.315 -16.373 -2.606 1.00 91.00 223 ASP A O 1
ATOM 1712 N N . VAL A 1 224 ? -3.179 -15.170 -2.256 1.00 91.69 224 VAL A N 1
ATOM 1713 C CA . VAL A 1 224 ? -2.620 -14.284 -1.235 1.00 91.69 224 VAL A CA 1
ATOM 1714 C C . VAL A 1 224 ? -3.595 -14.189 -0.065 1.00 91.69 224 VAL A C 1
ATOM 1716 O O . VAL A 1 224 ? -4.797 -14.003 -0.281 1.00 91.69 224 VAL A O 1
ATOM 1719 N N . PRO A 1 225 ? -3.126 -14.327 1.182 1.00 93.94 225 PRO A N 1
ATOM 1720 C CA . PRO A 1 225 ? -3.989 -14.163 2.335 1.00 93.94 225 PRO A CA 1
ATOM 1721 C C . PRO A 1 225 ? -4.307 -12.677 2.532 1.00 93.94 225 PRO A C 1
ATOM 1723 O O . PRO A 1 225 ? -3.431 -11.814 2.450 1.00 93.94 225 PRO A O 1
ATOM 1726 N N . ILE A 1 226 ? -5.569 -12.379 2.822 1.00 94.94 226 ILE A N 1
ATOM 1727 C CA . ILE A 1 226 ? -6.013 -11.075 3.310 1.00 94.94 226 ILE A CA 1
ATOM 1728 C C . ILE A 1 226 ? -6.510 -11.266 4.735 1.00 94.94 226 ILE A C 1
ATOM 1730 O O . ILE A 1 226 ? -7.341 -12.136 4.992 1.00 94.94 226 ILE A O 1
ATOM 1734 N N . LEU A 1 227 ? -6.005 -10.433 5.643 1.00 95.56 227 LEU A N 1
ATOM 1735 C CA . LEU A 1 227 ? -6.420 -10.386 7.038 1.00 95.56 227 LEU A CA 1
ATOM 1736 C C . LEU A 1 227 ? -6.824 -8.962 7.411 1.00 95.56 227 LEU A C 1
ATOM 1738 O O . LEU A 1 227 ? -6.217 -7.995 6.948 1.00 95.56 227 LEU A O 1
ATOM 1742 N N . MET A 1 228 ? -7.807 -8.844 8.291 1.00 95.38 228 MET A N 1
ATOM 1743 C CA . MET A 1 228 ? -8.234 -7.590 8.896 1.00 95.38 228 MET A CA 1
ATOM 1744 C C . MET A 1 228 ? -8.436 -7.810 10.394 1.00 95.38 228 MET A C 1
ATOM 1746 O O . MET A 1 228 ? -8.976 -8.832 10.809 1.00 95.38 228 MET A O 1
ATOM 1750 N N . SER A 1 229 ? -8.003 -6.846 11.207 1.00 94.88 229 SER A N 1
ATOM 1751 C CA . SER A 1 229 ? -8.086 -6.909 12.673 1.00 94.88 229 SER A CA 1
ATOM 1752 C C . SER A 1 229 ? -9.499 -6.718 13.229 1.00 94.88 229 SER A C 1
ATOM 1754 O O . SER A 1 229 ? -9.716 -6.913 14.423 1.00 94.88 229 SER A O 1
ATOM 1756 N N . ILE A 1 230 ? -10.445 -6.329 12.375 1.00 92.44 230 ILE A N 1
ATOM 1757 C CA . ILE A 1 230 ? -11.860 -6.154 12.694 1.00 92.44 230 ILE A CA 1
ATOM 1758 C C . ILE A 1 230 ? -12.712 -7.085 11.817 1.00 92.44 230 ILE A C 1
ATOM 1760 O O . ILE A 1 230 ? -12.271 -7.457 10.725 1.00 92.44 230 ILE A O 1
ATOM 1764 N N . PRO A 1 231 ? -13.920 -7.468 12.263 1.00 91.25 231 PRO A N 1
ATOM 1765 C CA . PRO A 1 231 ? -14.852 -8.238 11.446 1.00 91.25 231 PRO A CA 1
ATOM 1766 C C . PRO A 1 231 ? -15.265 -7.502 10.166 1.00 91.25 231 PRO A C 1
ATOM 1768 O O . PRO A 1 231 ? -15.354 -6.273 10.140 1.00 91.25 231 PRO A O 1
ATOM 1771 N N . LEU A 1 232 ? -15.572 -8.259 9.111 1.00 88.12 232 LEU A N 1
ATOM 1772 C CA . LEU A 1 232 ? -16.146 -7.709 7.882 1.00 88.12 232 LEU A CA 1
ATOM 1773 C C . LEU A 1 232 ? -17.615 -7.323 8.108 1.00 88.12 232 LEU A C 1
ATOM 1775 O O . LEU A 1 232 ? -18.390 -8.108 8.656 1.00 88.12 232 LEU A O 1
ATOM 1779 N N . GLY A 1 233 ? -18.014 -6.135 7.649 1.00 79.56 233 GLY A N 1
ATOM 1780 C CA . GLY A 1 233 ? -19.420 -5.727 7.659 1.00 79.56 233 GLY A CA 1
ATOM 1781 C C . GLY A 1 233 ? -20.277 -6.649 6.784 1.00 79.56 233 GLY A C 1
ATOM 1782 O O . GLY A 1 233 ? -19.890 -6.969 5.661 1.00 79.56 233 GLY A O 1
ATOM 1783 N N . SER A 1 234 ? -21.455 -7.054 7.272 1.00 69.06 234 SER A N 1
ATOM 1784 C CA . SER A 1 234 ? -22.319 -8.049 6.608 1.00 69.06 234 SER A CA 1
ATOM 1785 C C . SER A 1 234 ? -22.650 -7.704 5.151 1.00 69.06 234 SER A C 1
ATOM 1787 O O . SER A 1 234 ? -22.635 -8.583 4.298 1.00 69.06 234 SER A O 1
ATOM 1789 N N . GLN A 1 235 ? -22.856 -6.421 4.845 1.00 71.88 235 GLN A N 1
ATOM 1790 C CA . GLN A 1 235 ? -23.166 -5.958 3.491 1.00 71.88 235 GLN A CA 1
ATOM 1791 C C . GLN A 1 235 ? -22.023 -6.215 2.487 1.00 71.88 235 GLN A C 1
ATOM 1793 O O . GLN A 1 235 ? -22.272 -6.659 1.372 1.00 71.88 235 GLN A O 1
ATOM 1798 N N . LEU A 1 236 ? -20.763 -6.006 2.885 1.00 75.75 236 LEU A N 1
ATOM 1799 C CA . LEU A 1 236 ? -19.599 -6.257 2.020 1.00 75.75 236 LEU A CA 1
ATOM 1800 C C . LEU A 1 236 ? -19.396 -7.752 1.738 1.00 75.75 236 LEU A C 1
ATOM 1802 O O . LEU A 1 236 ? -18.881 -8.117 0.681 1.00 75.75 236 LEU A O 1
ATOM 1806 N N . ALA A 1 237 ? -19.774 -8.615 2.684 1.00 70.06 237 ALA A N 1
ATOM 1807 C CA . ALA A 1 237 ? -19.623 -10.061 2.553 1.00 70.06 237 ALA A CA 1
ATOM 1808 C C . ALA A 1 237 ? -20.588 -10.662 1.517 1.00 70.06 237 ALA A C 1
ATOM 1810 O O . ALA A 1 237 ? -20.219 -11.595 0.808 1.00 70.06 237 ALA A O 1
ATOM 1811 N N . GLU A 1 238 ? -21.805 -10.123 1.409 1.00 65.44 238 GLU A N 1
ATOM 1812 C CA . GLU A 1 238 ? -22.848 -10.636 0.509 1.00 65.44 238 GLU A CA 1
ATOM 1813 C C . GLU A 1 238 ? -22.602 -10.281 -0.967 1.00 65.44 238 GLU A C 1
ATOM 1815 O O . GLU A 1 238 ? -23.013 -11.014 -1.866 1.00 65.44 238 GLU A O 1
ATOM 1820 N N . GLU A 1 239 ? -21.899 -9.180 -1.236 1.00 69.69 239 GLU A N 1
ATOM 1821 C CA . GLU A 1 239 ? -21.754 -8.626 -2.587 1.00 69.69 239 GLU A CA 1
ATOM 1822 C C . GLU A 1 239 ? -20.599 -9.246 -3.400 1.00 69.69 239 GLU A C 1
ATOM 1824 O O . GLU A 1 239 ? -20.497 -9.004 -4.608 1.00 69.69 239 GLU A O 1
ATOM 1829 N N . LYS A 1 240 ? -19.716 -10.051 -2.786 1.00 73.81 240 LYS A N 1
ATOM 1830 C CA . LYS A 1 240 ? -18.423 -10.406 -3.398 1.00 73.81 240 LYS A CA 1
ATOM 1831 C C . LYS A 1 240 ? -18.197 -11.898 -3.611 1.00 73.81 240 LYS A C 1
ATOM 1833 O O . LYS A 1 240 ? -17.934 -12.654 -2.684 1.00 73.81 240 LYS A O 1
ATOM 1838 N N . ALA A 1 241 ? -18.177 -12.300 -4.882 1.00 72.06 241 ALA A N 1
ATOM 1839 C CA . ALA A 1 241 ? -17.899 -13.680 -5.283 1.00 72.06 241 ALA A CA 1
ATOM 1840 C C . ALA A 1 241 ? -16.406 -14.061 -5.224 1.00 72.06 241 ALA A C 1
ATOM 1842 O O . ALA A 1 241 ? -16.067 -15.231 -5.064 1.00 72.06 241 ALA A O 1
ATOM 1843 N N . THR A 1 242 ? -15.488 -13.108 -5.413 1.00 86.50 242 THR A N 1
ATOM 1844 C CA . THR A 1 242 ? -14.039 -13.373 -5.409 1.00 86.50 242 THR A CA 1
ATOM 1845 C C . THR A 1 242 ? -13.274 -12.144 -4.947 1.00 86.50 242 THR A C 1
ATOM 1847 O O . THR A 1 242 ? -13.483 -11.046 -5.464 1.00 86.50 242 THR A O 1
ATOM 1850 N N . TRP A 1 243 ? -12.359 -12.342 -4.001 1.00 92.44 243 TRP A N 1
ATOM 1851 C CA . TRP A 1 243 ? -11.481 -11.293 -3.497 1.00 92.44 243 TRP A CA 1
ATOM 1852 C C . TRP A 1 243 ? -10.219 -11.165 -4.347 1.00 92.44 243 TRP A C 1
ATOM 1854 O O . TRP A 1 243 ? -9.630 -12.153 -4.795 1.00 92.44 243 TRP A O 1
ATOM 1864 N N . ARG A 1 244 ? -9.783 -9.927 -4.553 1.00 94.94 244 ARG A N 1
ATOM 1865 C CA . ARG A 1 244 ? -8.530 -9.554 -5.208 1.00 94.94 244 ARG A CA 1
ATOM 1866 C C . ARG A 1 244 ? -7.617 -8.879 -4.198 1.00 94.94 244 ARG A C 1
ATOM 1868 O O . ARG A 1 244 ? -8.084 -8.218 -3.276 1.00 94.94 244 ARG A O 1
ATOM 1875 N N . ASN A 1 245 ? -6.307 -8.985 -4.399 1.00 94.12 245 ASN A N 1
ATOM 1876 C CA . ASN A 1 245 ? -5.329 -8.314 -3.537 1.00 94.12 245 ASN A CA 1
ATOM 1877 C C . ASN A 1 245 ? -5.592 -6.797 -3.414 1.00 94.12 245 ASN A C 1
ATOM 1879 O O . ASN A 1 245 ? -5.396 -6.211 -2.354 1.00 94.12 245 ASN A O 1
ATOM 1883 N N . PHE A 1 246 ? -6.087 -6.173 -4.485 1.00 95.69 246 PHE A N 1
ATOM 1884 C CA . PHE A 1 246 ? -6.415 -4.750 -4.522 1.00 95.69 246 PHE A CA 1
ATOM 1885 C C . PHE A 1 246 ? -7.730 -4.358 -3.842 1.00 95.69 246 PHE A C 1
ATOM 1887 O O . PHE A 1 246 ? -8.094 -3.185 -3.842 1.00 95.69 246 PHE A O 1
ATOM 1894 N N . ASP A 1 247 ? -8.438 -5.305 -3.234 1.00 95.19 247 ASP A N 1
ATOM 1895 C CA . ASP A 1 247 ? -9.628 -5.014 -2.439 1.00 95.19 247 ASP A CA 1
ATOM 1896 C C . ASP A 1 247 ? -9.303 -4.607 -0.997 1.00 95.19 247 ASP A C 1
ATOM 1898 O O . ASP A 1 247 ? -10.210 -4.276 -0.241 1.00 95.19 247 ASP A O 1
ATOM 1902 N N . ILE A 1 248 ? -8.025 -4.596 -0.601 1.00 94.94 248 ILE A N 1
ATOM 1903 C CA . ILE A 1 248 ? -7.620 -4.295 0.778 1.00 94.94 248 ILE A CA 1
ATOM 1904 C C . ILE A 1 248 ? -8.126 -2.930 1.267 1.00 94.94 248 ILE A C 1
ATOM 1906 O O . ILE A 1 248 ? -8.635 -2.854 2.378 1.00 94.94 248 ILE A O 1
ATOM 1910 N N . PHE A 1 249 ? -8.065 -1.872 0.447 1.00 95.75 249 PHE A N 1
ATOM 1911 C CA . PHE A 1 249 ? -8.577 -0.547 0.831 1.00 95.75 249 PHE A CA 1
ATOM 1912 C C . PHE A 1 249 ? -10.102 -0.491 0.895 1.00 95.75 249 PHE A C 1
ATOM 1914 O O . PHE A 1 249 ? -10.646 0.207 1.743 1.00 95.75 249 PHE A O 1
ATOM 1921 N N . ASP A 1 250 ? -10.785 -1.236 0.029 1.00 93.56 250 ASP A N 1
ATOM 1922 C CA . ASP A 1 250 ? -12.242 -1.375 0.062 1.00 93.56 250 ASP A CA 1
ATOM 1923 C C . ASP A 1 250 ? -12.673 -2.029 1.383 1.00 93.56 250 ASP A C 1
ATOM 1925 O O . ASP A 1 250 ? -13.496 -1.483 2.111 1.00 93.56 250 ASP A O 1
ATOM 1929 N N . LEU A 1 251 ? -12.004 -3.122 1.763 1.00 92.81 251 LEU A N 1
ATOM 1930 C CA . LEU A 1 251 ? -12.210 -3.811 3.035 1.00 92.81 251 LEU A CA 1
ATOM 1931 C C . LEU A 1 251 ? -11.994 -2.886 4.237 1.00 92.81 251 LEU A C 1
ATOM 1933 O O . LEU A 1 251 ? -12.916 -2.692 5.031 1.00 92.81 251 LEU A O 1
ATOM 1937 N N . VAL A 1 252 ? -10.798 -2.305 4.376 1.00 92.75 252 VAL A N 1
ATOM 1938 C CA . VAL A 1 252 ? -10.441 -1.571 5.602 1.00 92.75 252 VAL A CA 1
ATOM 1939 C C . VAL A 1 252 ? -11.141 -0.221 5.716 1.00 92.75 252 VAL A C 1
ATOM 1941 O O . VAL A 1 252 ? -11.409 0.210 6.831 1.00 92.75 252 VAL A O 1
ATOM 1944 N N . LEU A 1 253 ? -11.468 0.446 4.602 1.00 94.38 253 LEU A N 1
ATOM 1945 C CA . LEU A 1 253 ? -12.140 1.745 4.656 1.00 94.38 253 LEU A CA 1
ATOM 1946 C C . LEU A 1 253 ? -13.656 1.605 4.799 1.00 94.38 253 LEU A C 1
ATOM 1948 O O . LEU A 1 253 ? -14.252 2.353 5.574 1.00 94.38 253 LEU A O 1
ATOM 1952 N N . ASN A 1 254 ? -14.284 0.643 4.120 1.00 92.62 254 ASN A N 1
ATOM 1953 C CA . ASN A 1 254 ? -15.744 0.510 4.131 1.00 92.62 254 ASN A CA 1
ATOM 1954 C C . ASN A 1 254 ? -16.283 -0.363 5.282 1.00 92.62 254 ASN A C 1
ATOM 1956 O O . ASN A 1 254 ? -17.486 -0.348 5.525 1.00 92.62 254 ASN A O 1
ATOM 1960 N N . SER A 1 255 ? -15.422 -1.060 6.037 1.00 89.50 255 SER A N 1
ATOM 1961 C CA . SER A 1 255 ? -15.827 -1.853 7.219 1.00 89.50 255 SER A CA 1
ATOM 1962 C C . SER A 1 255 ? -15.761 -1.087 8.547 1.00 89.50 255 SER A C 1
ATOM 1964 O O . SER A 1 255 ? -16.013 -1.661 9.604 1.00 89.50 255 SER A O 1
ATOM 1966 N N . GLN A 1 256 ? -15.404 0.201 8.528 1.00 81.81 256 GLN A N 1
ATOM 1967 C CA . GLN A 1 256 ? -15.279 1.006 9.745 1.00 81.81 256 GLN A CA 1
ATOM 1968 C C . GLN A 1 256 ? -16.654 1.313 10.354 1.00 81.81 256 GLN A C 1
ATOM 1970 O O . GLN A 1 256 ? -17.445 2.075 9.781 1.00 81.81 256 GLN A O 1
ATOM 1975 N N . THR A 1 257 ? -16.909 0.772 11.544 1.00 66.50 257 THR A N 1
ATOM 1976 C CA . THR A 1 257 ? -18.075 1.098 12.380 1.00 66.50 257 THR A CA 1
ATOM 1977 C C . THR A 1 257 ? -17.962 2.504 12.947 1.00 66.50 257 THR A C 1
ATOM 1979 O O . THR A 1 257 ? -16.972 2.758 13.663 1.00 66.50 257 THR A O 1
#

pLDDT: mean 90.46, std 10.95, range [43.38, 98.62]

Radius of gyration: 17.99 Å; chains: 1; bounding box: 47×50×50 Å